Protein AF-A0A162S1D5-F1 (afdb_monomer_lite)

Organism: NCBI:txid1121326

Foldseek 3Di:
DPPQDPLLLLVLLCLLLVHFSLLLCVLCVLLVVLLVVLVVVLVVVVVVVVCVVVVPDPVPPPPCPVVNVVVVVCVVCVVPVVVPPVVCVVVLVVLVVVLVVCSNVPPDRNVVSCVVSVVCCLCVSDVDPVSSVVVCVVCCVSVVVSVVLSVVLSVVLCCCVVVCVLVVLLVVVLVVDDLVCLQVLLLVLLVVLQVVLQEDPSNCCNSPVLSSVCSNNVVSVHHSSLSSLSNCLSVLNNLLHPVDVVNVVVCVVVVHDSVVVSVVSCVSSVVSSVSSVVSSPVVVSHGD

Secondary structure (DSSP, 8-state):
-----TTHHHHHHHHHHT--HHHHHHHHHHHHHHHHHHHHHHHHHHHHHHHHHTT--GGG-----HHHHHHHHHHHHSSSGGGS-GGGHHHHHHHHHHHHHHHHH-SS-HHHHHHHHHHHHHHHH--SHHHHHHHHHHHHHHHHHHHHHHHHHHHHHHHHHHTSHHHHHHHHHHHHS-GGGSTTHHHHHHHHHHHHHHHS-HHHIIIIIIHHHHHHHHHTT--HHHHHHHHHHGGGGGGG-TT-HHHHHHHHHTT--HHHHHHHHHHHHHHHHHHHHHHHHHTTSS--

Structure (mmCIF, N/CA/C/O backbone):
data_AF-A0A162S1D5-F1
#
_entry.id   AF-A0A162S1D5-F1
#
loop_
_atom_site.group_PDB
_atom_site.id
_atom_site.type_symbol
_atom_site.label_atom_id
_atom_site.label_alt_id
_atom_site.label_comp_id
_atom_site.label_asym_id
_atom_site.label_entity_id
_atom_site.label_seq_id
_atom_site.pdbx_PDB_ins_code
_atom_site.Cartn_x
_atom_site.Cartn_y
_atom_site.Cartn_z
_atom_site.occupancy
_atom_site.B_iso_or_equiv
_atom_site.auth_seq_id
_atom_site.auth_comp_id
_atom_site.auth_asym_id
_atom_site.auth_atom_id
_atom_site.pdbx_PDB_model_num
ATOM 1 N N . MET A 1 1 ? -11.664 5.481 16.720 1.00 26.00 1 MET A N 1
ATOM 2 C CA . MET A 1 1 ? -10.417 5.598 15.928 1.00 26.00 1 MET A CA 1
ATOM 3 C C . MET A 1 1 ? -10.660 4.899 14.595 1.00 26.00 1 MET A C 1
ATOM 5 O O . MET A 1 1 ? -10.622 3.677 14.548 1.00 26.00 1 MET A O 1
ATOM 9 N N . ARG A 1 2 ? -11.046 5.640 13.547 1.00 25.20 2 ARG A N 1
ATOM 10 C CA . ARG A 1 2 ? -11.328 5.063 12.223 1.00 25.20 2 ARG A CA 1
ATOM 11 C C . ARG A 1 2 ? -10.005 4.582 11.623 1.00 25.20 2 ARG A C 1
ATOM 13 O O . ARG A 1 2 ? -9.207 5.384 11.145 1.00 25.20 2 ARG A O 1
ATOM 20 N N . MET A 1 3 ? -9.718 3.285 11.745 1.00 29.31 3 MET A N 1
ATOM 21 C CA . MET A 1 3 ? -8.592 2.655 11.060 1.00 29.31 3 MET A CA 1
ATOM 22 C C . MET A 1 3 ? -8.881 2.700 9.557 1.00 29.31 3 MET A C 1
ATOM 24 O O . MET A 1 3 ? -9.582 1.841 9.031 1.00 29.31 3 MET A O 1
ATOM 28 N N . GLY A 1 4 ? -8.370 3.732 8.882 1.00 34.12 4 GLY A N 1
ATOM 29 C CA . GLY A 1 4 ? -8.419 3.845 7.428 1.00 34.12 4 GLY A CA 1
ATOM 30 C C . GLY A 1 4 ? -7.896 2.563 6.785 1.00 34.12 4 GLY A C 1
ATOM 31 O O . GLY A 1 4 ? -6.849 2.035 7.180 1.00 34.12 4 GLY A O 1
ATOM 32 N N . SER A 1 5 ? -8.670 2.024 5.843 1.00 34.59 5 SER A N 1
ATOM 33 C CA . SER A 1 5 ? -8.400 0.729 5.230 1.00 34.59 5 SER A CA 1
ATOM 34 C C . SER A 1 5 ? -6.994 0.707 4.614 1.00 34.59 5 SER A C 1
ATOM 36 O O . SER A 1 5 ? -6.662 1.440 3.682 1.00 34.59 5 SER A O 1
ATOM 38 N N . ARG A 1 6 ? -6.132 -0.175 5.131 1.00 41.44 6 ARG A 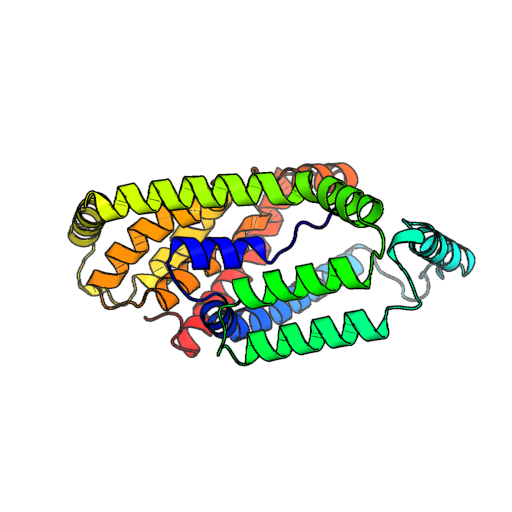N 1
ATOM 39 C CA . ARG A 1 6 ? -4.767 -0.389 4.618 1.00 41.44 6 ARG A CA 1
ATOM 40 C C . ARG A 1 6 ? -4.737 -0.956 3.185 1.00 41.44 6 ARG A C 1
ATOM 42 O O . ARG A 1 6 ? -3.659 -1.122 2.630 1.00 41.44 6 ARG A O 1
ATOM 49 N N . GLY A 1 7 ? -5.900 -1.223 2.580 1.00 49.88 7 GLY A N 1
ATOM 50 C CA . GLY A 1 7 ? -6.044 -1.621 1.177 1.00 49.88 7 GLY A CA 1
ATOM 51 C C . GLY A 1 7 ? -5.906 -0.467 0.176 1.00 49.88 7 GLY A C 1
ATOM 52 O O . GLY A 1 7 ? -5.569 -0.717 -0.980 1.00 49.88 7 GLY A O 1
ATOM 53 N N . GLY A 1 8 ? -6.090 0.790 0.602 1.00 63.94 8 GLY A N 1
ATOM 54 C CA . GLY A 1 8 ? -6.072 1.945 -0.307 1.00 63.94 8 GLY A CA 1
ATOM 55 C C . GLY A 1 8 ? -4.747 2.136 -1.057 1.00 63.94 8 GLY A C 1
ATOM 56 O O . GLY A 1 8 ? -4.745 2.534 -2.215 1.00 63.94 8 GLY A O 1
ATOM 57 N N . THR A 1 9 ? -3.616 1.786 -0.441 1.00 72.31 9 THR A N 1
ATOM 58 C CA . THR A 1 9 ? -2.272 1.900 -1.043 1.00 72.31 9 THR A CA 1
ATOM 59 C C . THR A 1 9 ? -2.043 0.931 -2.185 1.00 72.31 9 THR A C 1
ATOM 61 O O . THR A 1 9 ? -1.530 1.317 -3.232 1.00 72.31 9 THR A O 1
ATOM 64 N N . THR A 1 10 ? -2.456 -0.318 -1.993 1.00 75.88 10 THR A N 1
ATOM 65 C CA . THR A 1 10 ? -2.294 -1.369 -3.000 1.00 75.88 10 THR A CA 1
ATOM 66 C C . THR A 1 10 ? -3.216 -1.098 -4.185 1.00 75.88 10 THR A C 1
ATOM 68 O O . THR A 1 10 ? -2.808 -1.261 -5.329 1.00 75.88 10 THR A O 1
ATOM 71 N N . ILE A 1 11 ? -4.433 -0.608 -3.922 1.00 70.75 11 ILE A N 1
ATOM 72 C CA . ILE A 1 11 ? -5.396 -0.230 -4.963 1.00 70.75 11 ILE A CA 1
ATOM 73 C C . ILE A 1 11 ? -4.906 0.996 -5.744 1.00 70.75 11 ILE A C 1
ATOM 75 O O . ILE A 1 11 ? -4.948 0.978 -6.972 1.00 70.75 11 ILE A O 1
ATOM 79 N N . ALA A 1 12 ? -4.397 2.030 -5.067 1.00 73.19 12 ALA A N 1
ATOM 80 C CA . ALA A 1 12 ? -3.857 3.221 -5.724 1.00 73.19 12 ALA A CA 1
ATOM 81 C C . ALA A 1 12 ? -2.657 2.880 -6.620 1.00 73.19 12 ALA A C 1
ATOM 83 O O . ALA A 1 12 ? -2.629 3.278 -7.782 1.00 73.19 12 ALA A O 1
ATOM 84 N N . ALA A 1 13 ? -1.709 2.080 -6.120 1.00 79.62 13 ALA A N 1
ATOM 85 C CA . ALA A 1 13 ? -0.567 1.619 -6.905 1.00 79.62 13 ALA A CA 1
ATOM 86 C C . ALA A 1 13 ? -1.001 0.765 -8.105 1.00 79.62 13 ALA A C 1
ATOM 88 O O . ALA A 1 13 ? -0.538 0.994 -9.222 1.00 79.62 13 ALA A O 1
ATOM 89 N N . ALA A 1 14 ? -1.928 -0.176 -7.896 1.00 80.12 14 ALA A N 1
ATOM 90 C CA . ALA A 1 14 ? -2.454 -1.025 -8.957 1.00 80.12 14 ALA A CA 1
ATOM 91 C C . ALA A 1 14 ? -3.147 -0.213 -10.058 1.00 80.12 14 ALA A C 1
ATOM 93 O O . ALA A 1 14 ? -2.883 -0.411 -11.242 1.00 80.12 14 ALA A O 1
ATOM 94 N N . THR A 1 15 ? -3.974 0.754 -9.662 1.00 75.94 15 THR A N 1
ATOM 95 C CA . THR A 1 15 ? -4.720 1.617 -10.584 1.00 75.94 15 THR A CA 1
ATOM 96 C C . THR A 1 15 ? -3.779 2.532 -11.364 1.00 75.94 15 THR A C 1
ATOM 98 O O . THR A 1 15 ? -3.856 2.584 -12.588 1.00 75.94 15 THR A O 1
ATOM 101 N N . ALA A 1 16 ? -2.846 3.204 -10.683 1.00 76.75 16 ALA A N 1
ATOM 102 C CA . ALA A 1 16 ? -1.896 4.119 -11.314 1.00 76.75 16 ALA A CA 1
ATOM 103 C C . ALA A 1 16 ? -0.972 3.417 -12.318 1.00 76.75 16 ALA A C 1
ATOM 105 O O . ALA A 1 16 ? -0.632 3.962 -13.366 1.00 76.75 16 ALA A O 1
ATOM 106 N N . LEU A 1 17 ? -0.566 2.188 -12.003 1.00 82.88 17 LEU A N 1
ATOM 107 C CA . LEU A 1 17 ? 0.339 1.406 -12.837 1.00 82.88 17 LEU A CA 1
ATOM 108 C C . LEU A 1 17 ? -0.405 0.501 -13.821 1.00 82.88 17 LEU A C 1
ATOM 110 O O . LEU A 1 17 ? 0.241 -0.162 -14.634 1.00 82.88 17 LEU A O 1
ATOM 114 N N . GLY A 1 18 ? -1.741 0.503 -13.808 1.00 78.62 18 GLY A N 1
ATOM 115 C CA . GLY A 1 18 ? -2.577 -0.313 -14.687 1.00 78.62 18 GLY A CA 1
ATOM 116 C C . GLY A 1 18 ? -2.317 -1.811 -14.533 1.00 78.62 18 GLY A C 1
ATOM 117 O O . GLY A 1 18 ? -2.276 -2.526 -15.531 1.00 78.62 18 GLY A O 1
ATOM 118 N N . VAL A 1 19 ? -2.067 -2.269 -13.306 1.00 83.81 19 VAL A N 1
ATOM 119 C CA . VAL A 1 19 ? -1.862 -3.685 -12.978 1.00 83.81 19 VAL A CA 1
ATOM 120 C C . VAL A 1 19 ? -3.051 -4.223 -12.198 1.00 83.81 19 VAL A C 1
ATOM 122 O O . VAL A 1 19 ? -3.748 -3.493 -11.495 1.00 83.81 19 VAL A O 1
ATOM 125 N N . GLU A 1 20 ? -3.296 -5.523 -12.312 1.00 80.62 20 GLU A N 1
ATOM 126 C CA . GLU A 1 20 ? -4.377 -6.155 -11.569 1.00 80.62 20 GLU A CA 1
ATOM 127 C C . GLU A 1 20 ? -4.048 -6.207 -10.067 1.00 80.62 20 GLU A C 1
ATOM 129 O O . GLU A 1 20 ? -2.972 -6.660 -9.668 1.00 80.62 20 GLU A O 1
ATOM 134 N N . VAL A 1 21 ? -4.997 -5.793 -9.219 1.00 76.94 21 VAL A N 1
ATOM 135 C CA . VAL A 1 21 ? -4.824 -5.772 -7.755 1.00 76.94 21 VAL A CA 1
ATOM 136 C C . VAL A 1 21 ? -4.475 -7.161 -7.209 1.00 76.94 21 VAL A C 1
ATOM 138 O O . VAL A 1 21 ? -3.614 -7.262 -6.338 1.00 76.94 21 VAL A O 1
ATOM 141 N N . SER A 1 22 ? -5.099 -8.231 -7.723 1.00 73.94 22 SER A N 1
ATOM 142 C CA . SER A 1 22 ? -4.818 -9.601 -7.266 1.00 73.94 22 SER A CA 1
ATOM 143 C C . SER A 1 22 ? -3.383 -10.021 -7.589 1.00 73.94 22 SER A C 1
ATOM 145 O O . SER A 1 22 ? -2.670 -10.516 -6.715 1.00 73.94 22 SER A O 1
ATOM 147 N N . GLN A 1 23 ? -2.917 -9.754 -8.812 1.00 79.00 23 GLN A N 1
ATOM 148 C CA . GLN A 1 23 ? -1.549 -10.073 -9.231 1.00 79.00 23 GLN A CA 1
ATOM 149 C C . GLN A 1 23 ? -0.513 -9.299 -8.416 1.00 79.00 23 GLN A C 1
ATOM 151 O O . GLN A 1 23 ? 0.451 -9.892 -7.929 1.00 79.00 23 GLN A O 1
ATOM 156 N N . LEU A 1 24 ? -0.744 -8.000 -8.203 1.00 82.44 24 LEU A N 1
ATOM 157 C CA . LEU A 1 24 ? 0.113 -7.181 -7.350 1.00 82.44 24 LEU A CA 1
ATOM 158 C C . LEU A 1 24 ? 0.135 -7.722 -5.916 1.00 82.44 24 LEU A C 1
ATOM 160 O O . LEU A 1 24 ? 1.204 -7.905 -5.343 1.00 82.44 24 LEU A O 1
ATOM 164 N N . PHE A 1 25 ? -1.027 -8.039 -5.346 1.00 81.56 25 PHE A N 1
ATOM 165 C CA . PHE A 1 25 ? -1.115 -8.580 -3.992 1.00 81.56 25 PHE A CA 1
ATOM 166 C C . PHE A 1 25 ? -0.358 -9.907 -3.849 1.00 81.56 25 PHE A C 1
ATOM 168 O O . PHE A 1 25 ? 0.399 -10.078 -2.895 1.00 81.56 25 PHE A O 1
ATOM 175 N N . ARG A 1 26 ? -0.487 -10.822 -4.820 1.00 82.31 26 ARG A N 1
ATOM 176 C CA . ARG A 1 26 ? 0.273 -12.083 -4.837 1.00 82.31 26 ARG A CA 1
ATOM 177 C C . ARG A 1 26 ? 1.780 -11.855 -4.900 1.00 82.31 26 ARG A C 1
ATOM 179 O O . ARG A 1 26 ? 2.511 -12.543 -4.195 1.00 82.31 26 ARG A O 1
ATOM 186 N N . ALA A 1 27 ? 2.240 -10.890 -5.694 1.00 84.69 27 ALA A N 1
ATOM 187 C CA . ALA A 1 27 ? 3.657 -10.542 -5.774 1.00 84.69 27 ALA A CA 1
ATOM 188 C C . ALA A 1 27 ? 4.186 -9.926 -4.463 1.00 84.69 27 ALA A C 1
ATOM 190 O O . ALA A 1 27 ? 5.341 -10.135 -4.101 1.00 84.69 27 ALA A O 1
ATOM 191 N N . LEU A 1 28 ? 3.335 -9.211 -3.721 1.00 86.25 28 LEU A N 1
ATOM 192 C CA . LEU A 1 28 ? 3.684 -8.599 -2.436 1.00 86.25 28 LEU A CA 1
ATOM 193 C C . LEU A 1 28 ? 3.654 -9.585 -1.258 1.00 86.25 28 LEU A C 1
ATOM 195 O O . LEU A 1 28 ? 4.348 -9.363 -0.267 1.00 86.25 28 LEU A O 1
ATOM 199 N N . LEU A 1 29 ? 2.879 -10.674 -1.340 1.00 86.50 29 LEU A N 1
ATOM 200 C CA . LEU A 1 29 ? 2.674 -11.620 -0.233 1.00 86.50 29 LEU A CA 1
ATOM 201 C C . LEU A 1 29 ? 3.975 -12.111 0.433 1.00 86.50 29 LEU A C 1
ATOM 203 O O . LEU A 1 29 ? 4.058 -12.022 1.661 1.00 86.50 29 LEU A O 1
ATOM 207 N N . PRO A 1 30 ? 4.998 -12.590 -0.305 1.00 86.50 30 PRO A N 1
ATOM 208 C CA . PRO A 1 30 ? 6.232 -13.075 0.314 1.00 86.50 30 PRO A CA 1
ATOM 209 C C . PRO A 1 30 ? 6.945 -11.992 1.131 1.00 86.50 30 PRO A C 1
ATOM 211 O O . PRO A 1 30 ? 7.381 -12.241 2.256 1.00 86.50 30 PRO A O 1
ATOM 214 N N . GLY A 1 31 ? 7.016 -10.772 0.591 1.00 85.81 31 GLY A N 1
ATOM 215 C CA . GLY A 1 31 ? 7.630 -9.639 1.273 1.00 85.81 31 GLY A CA 1
ATOM 216 C C . GLY A 1 31 ? 6.824 -9.197 2.488 1.00 85.81 31 GLY A C 1
ATOM 217 O O . GLY A 1 31 ? 7.405 -8.959 3.544 1.00 85.81 31 GLY A O 1
ATOM 218 N N . LEU A 1 32 ? 5.493 -9.126 2.376 1.00 86.81 32 LEU A N 1
ATOM 219 C CA . LEU A 1 32 ? 4.606 -8.764 3.487 1.00 86.81 32 LEU A CA 1
ATOM 220 C C . LEU A 1 32 ? 4.747 -9.734 4.666 1.00 86.81 32 LEU A C 1
ATOM 222 O O . LEU A 1 32 ? 4.846 -9.295 5.811 1.00 86.81 32 LEU A O 1
ATOM 226 N N . LEU A 1 33 ? 4.800 -11.042 4.397 1.00 88.56 33 LEU A N 1
ATOM 227 C CA . LEU A 1 33 ? 4.995 -12.061 5.431 1.00 88.56 33 LEU A CA 1
ATOM 228 C C . LEU A 1 33 ? 6.371 -11.936 6.096 1.00 88.56 33 LEU A C 1
ATOM 230 O O . LEU A 1 33 ? 6.461 -11.953 7.324 1.00 88.56 33 LEU A O 1
ATOM 234 N N . ALA A 1 34 ? 7.432 -11.752 5.309 1.00 88.62 34 ALA A N 1
ATOM 235 C CA . ALA A 1 34 ? 8.777 -11.560 5.842 1.00 88.62 34 ALA A CA 1
ATOM 236 C C . ALA A 1 34 ? 8.875 -10.289 6.704 1.00 88.62 34 ALA A C 1
ATOM 238 O O . ALA A 1 34 ? 9.367 -10.342 7.833 1.00 88.62 34 ALA A O 1
ATOM 239 N N . ALA A 1 35 ? 8.329 -9.170 6.222 1.00 86.56 35 ALA A N 1
ATOM 240 C CA . ALA A 1 35 ? 8.274 -7.912 6.957 1.00 86.56 35 ALA A CA 1
ATOM 241 C C . ALA A 1 35 ? 7.471 -8.043 8.257 1.00 86.56 35 ALA A C 1
ATOM 243 O O . ALA A 1 35 ? 7.898 -7.530 9.291 1.00 86.56 35 ALA A O 1
ATOM 244 N N . GLN A 1 36 ? 6.352 -8.772 8.245 1.00 88.25 36 GLN A N 1
ATOM 245 C CA . GLN A 1 36 ? 5.558 -9.031 9.445 1.00 88.25 36 GLN A CA 1
ATOM 246 C C . GLN A 1 36 ? 6.382 -9.760 10.515 1.00 88.25 36 GLN A C 1
ATOM 248 O O . GLN A 1 36 ? 6.371 -9.357 11.680 1.00 88.25 36 GLN A O 1
ATOM 253 N N . VAL A 1 37 ? 7.142 -10.789 10.128 1.00 91.62 37 VAL A N 1
ATOM 254 C CA . VAL A 1 37 ? 8.055 -11.495 11.039 1.00 91.62 37 VAL A CA 1
ATOM 255 C C . VAL A 1 37 ? 9.130 -10.543 11.570 1.00 91.62 37 VAL A C 1
ATOM 257 O O . VAL A 1 37 ? 9.361 -10.495 12.778 1.00 91.62 37 VAL A O 1
ATOM 260 N N . THR A 1 38 ? 9.748 -9.731 10.708 1.00 87.81 38 THR A N 1
ATOM 261 C CA . THR A 1 38 ? 10.757 -8.741 11.120 1.00 87.81 38 THR A CA 1
ATOM 262 C C . THR A 1 38 ? 10.201 -7.739 12.130 1.00 87.81 38 THR A C 1
ATOM 264 O O . THR A 1 38 ? 10.842 -7.480 13.147 1.00 87.81 38 THR A O 1
ATOM 267 N N . VAL A 1 39 ? 8.998 -7.208 11.907 1.00 87.50 39 VAL A N 1
ATOM 268 C CA . VAL A 1 39 ? 8.360 -6.251 12.822 1.00 87.50 39 VAL A CA 1
ATOM 269 C C . VAL A 1 39 ? 8.077 -6.891 14.181 1.00 87.50 39 VAL A C 1
ATOM 271 O O . VAL A 1 39 ? 8.336 -6.263 15.206 1.00 87.50 39 VAL A O 1
ATOM 274 N N . ILE A 1 40 ? 7.621 -8.147 14.218 1.00 90.06 40 ILE A N 1
ATOM 275 C CA . ILE A 1 40 ? 7.423 -8.888 15.475 1.00 90.06 40 ILE A CA 1
ATOM 276 C C . ILE A 1 40 ? 8.754 -9.053 16.224 1.00 90.06 40 ILE A C 1
ATOM 278 O O . ILE A 1 40 ? 8.805 -8.848 17.438 1.00 90.06 40 ILE A O 1
ATOM 282 N N . LEU A 1 41 ? 9.844 -9.366 15.518 1.00 89.69 41 LEU A N 1
ATOM 283 C CA . LEU A 1 41 ? 11.176 -9.490 16.116 1.00 89.69 41 LEU A CA 1
ATOM 284 C C . LEU A 1 41 ? 11.692 -8.155 16.668 1.00 89.69 41 LEU A C 1
ATOM 286 O O . LEU A 1 41 ? 12.195 -8.113 17.793 1.00 89.69 41 LEU A O 1
ATOM 290 N N . VAL A 1 42 ? 11.530 -7.059 15.922 1.00 86.81 42 VAL A N 1
ATOM 291 C CA . VAL A 1 42 ? 11.900 -5.707 16.373 1.00 86.81 42 VAL A CA 1
ATOM 292 C C . VAL A 1 42 ? 11.071 -5.303 17.592 1.00 86.81 42 VAL A C 1
ATOM 294 O O . VAL A 1 42 ? 11.630 -4.826 18.579 1.00 86.81 42 VAL A O 1
ATOM 297 N N . ALA A 1 43 ? 9.761 -5.554 17.579 1.00 87.75 43 ALA A N 1
ATOM 298 C CA . ALA A 1 43 ? 8.885 -5.288 18.716 1.00 87.75 43 ALA A CA 1
ATOM 299 C C . ALA A 1 43 ? 9.296 -6.103 19.954 1.00 87.75 43 ALA A C 1
ATOM 301 O O . ALA A 1 43 ? 9.376 -5.558 21.056 1.00 87.75 43 ALA A O 1
ATOM 302 N N . ALA A 1 44 ? 9.634 -7.385 19.785 1.00 87.69 44 ALA A N 1
ATOM 303 C CA . ALA A 1 44 ? 10.133 -8.227 20.868 1.00 87.69 44 ALA A CA 1
ATOM 304 C C . ALA A 1 44 ? 11.484 -7.733 21.411 1.00 87.69 44 ALA A C 1
ATOM 306 O O . ALA A 1 44 ? 11.708 -7.753 22.623 1.00 87.69 44 ALA A O 1
ATOM 307 N N . TYR A 1 45 ? 12.378 -7.262 20.539 1.00 88.25 45 TYR A N 1
ATOM 308 C CA . TYR A 1 45 ? 13.663 -6.684 20.926 1.00 88.25 45 TYR A CA 1
ATOM 309 C C . TYR A 1 45 ? 13.490 -5.389 21.732 1.00 88.25 45 TYR A C 1
ATOM 311 O O . TYR A 1 45 ? 14.051 -5.267 22.825 1.00 88.25 45 TYR A O 1
ATOM 319 N N . LEU A 1 46 ? 12.664 -4.458 21.248 1.00 85.88 46 LEU A N 1
ATOM 320 C CA . LEU A 1 46 ? 12.347 -3.215 21.955 1.00 85.88 46 LEU A CA 1
ATOM 321 C C . LEU A 1 46 ? 11.646 -3.491 23.289 1.00 85.88 46 LEU A C 1
ATOM 323 O O . LEU A 1 46 ? 12.030 -2.922 24.308 1.00 85.88 46 LEU A O 1
ATOM 327 N N . GLY A 1 47 ? 10.708 -4.440 23.320 1.00 84.88 47 GLY A N 1
ATOM 328 C CA . GLY A 1 47 ? 10.034 -4.865 24.545 1.00 84.88 47 GLY A CA 1
ATOM 329 C C . GLY A 1 47 ? 10.991 -5.465 25.579 1.00 84.88 47 GLY A C 1
ATOM 330 O O . GLY A 1 47 ? 10.902 -5.144 26.762 1.00 84.88 47 GLY A O 1
ATOM 331 N N . LYS A 1 48 ? 11.958 -6.294 25.160 1.00 85.81 48 LYS A N 1
ATOM 332 C CA . LYS A 1 48 ? 12.999 -6.829 26.058 1.00 85.81 48 LYS A CA 1
ATOM 333 C C . LYS A 1 48 ? 13.926 -5.732 26.584 1.00 85.81 48 LYS A C 1
ATOM 335 O O . LYS A 1 48 ? 14.262 -5.743 27.768 1.00 85.81 48 LYS A O 1
ATOM 340 N N . LYS A 1 49 ? 14.322 -4.782 25.732 1.00 85.75 49 LYS A N 1
ATOM 341 C CA . LYS A 1 49 ? 15.144 -3.627 26.126 1.00 85.75 49 LYS A CA 1
ATOM 342 C C . LYS A 1 49 ? 14.429 -2.774 27.172 1.00 85.75 49 LYS A C 1
ATOM 344 O O . LYS A 1 49 ? 15.042 -2.392 28.165 1.00 85.75 49 LYS A O 1
ATOM 349 N N . GLU A 1 50 ? 13.133 -2.551 26.989 1.00 84.00 50 GLU A N 1
ATOM 350 C CA . GLU A 1 50 ? 12.314 -1.776 27.915 1.00 84.00 50 GLU A CA 1
ATOM 351 C C . GLU A 1 50 ? 12.100 -2.504 29.246 1.00 84.00 50 GLU A C 1
ATOM 353 O O . GLU A 1 50 ? 12.277 -1.916 30.309 1.00 84.00 50 GLU A O 1
ATOM 358 N N . ARG A 1 51 ? 11.857 -3.822 29.217 1.00 82.06 51 ARG A N 1
ATOM 359 C CA . ARG A 1 51 ? 11.807 -4.651 30.436 1.00 82.06 51 ARG A CA 1
ATOM 360 C C . ARG A 1 51 ? 13.107 -4.598 31.234 1.00 82.06 51 ARG A C 1
ATOM 362 O O . ARG A 1 51 ? 13.064 -4.558 32.460 1.00 82.06 51 ARG A O 1
ATOM 369 N N . LYS A 1 52 ? 14.254 -4.579 30.547 1.00 81.50 52 LYS A N 1
ATOM 370 C CA . LYS A 1 52 ? 15.570 -4.442 31.184 1.00 81.50 52 LYS A CA 1
ATOM 371 C C . LYS A 1 52 ? 15.784 -3.037 31.758 1.00 81.50 52 LYS A C 1
ATOM 373 O O . LYS A 1 52 ? 16.357 -2.921 32.831 1.00 81.50 52 LYS A O 1
ATOM 378 N N . ARG A 1 53 ? 15.304 -1.986 31.081 1.00 82.44 53 ARG A N 1
ATOM 379 C CA . ARG A 1 53 ? 15.343 -0.598 31.579 1.00 82.44 53 ARG A CA 1
ATOM 380 C C . ARG A 1 53 ? 14.492 -0.413 32.837 1.00 82.44 53 ARG A C 1
ATOM 382 O O . ARG A 1 53 ? 14.909 0.283 33.753 1.00 82.44 53 ARG A O 1
ATOM 389 N N . LEU A 1 54 ? 13.319 -1.041 32.870 1.00 80.00 54 LEU A N 1
ATOM 390 C CA . LEU A 1 54 ? 12.337 -0.908 33.947 1.00 80.00 54 LEU A CA 1
ATOM 391 C C . LEU A 1 54 ? 12.546 -1.893 35.108 1.00 80.00 54 LEU A C 1
ATOM 393 O O . LEU A 1 54 ? 11.746 -1.883 36.037 1.00 80.00 54 LEU A O 1
ATOM 397 N N . ASN A 1 55 ? 13.581 -2.746 35.069 1.00 74.44 55 ASN A N 1
ATOM 398 C CA . ASN A 1 55 ? 13.782 -3.837 36.036 1.00 74.44 55 ASN A CA 1
ATOM 399 C C . ASN A 1 55 ? 12.497 -4.657 36.251 1.00 74.44 55 ASN A C 1
ATOM 401 O O . ASN A 1 55 ? 12.052 -4.871 37.377 1.00 74.44 55 ASN A O 1
ATOM 405 N N . PHE A 1 56 ? 11.875 -5.070 35.142 1.00 67.69 56 PHE A N 1
ATOM 406 C CA . PHE A 1 56 ? 10.584 -5.751 35.143 1.00 67.69 56 PHE A CA 1
ATOM 407 C C . PHE A 1 56 ? 10.609 -6.997 36.037 1.00 67.69 56 PHE A C 1
ATOM 409 O O . PHE A 1 56 ? 11.306 -7.969 35.740 1.00 67.69 56 PHE A O 1
ATOM 416 N N . ASN A 1 57 ? 9.818 -6.971 37.110 1.00 70.00 57 ASN A N 1
ATOM 417 C CA . ASN A 1 57 ? 9.664 -8.084 38.033 1.00 70.00 57 ASN A CA 1
ATOM 418 C C . ASN A 1 57 ? 8.392 -8.869 37.643 1.00 70.00 57 ASN A C 1
ATOM 420 O O . ASN A 1 57 ? 7.307 -8.286 37.633 1.00 70.00 57 ASN A O 1
ATOM 424 N N . PRO A 1 58 ? 8.465 -10.173 37.313 1.00 64.75 58 PRO A N 1
ATOM 425 C CA . PRO A 1 58 ? 7.293 -10.959 36.899 1.00 64.75 58 PRO A CA 1
ATOM 426 C C . PRO A 1 58 ? 6.175 -10.999 37.952 1.00 64.75 58 PRO A C 1
ATOM 428 O O . PRO A 1 58 ? 5.013 -11.193 37.611 1.00 64.75 58 PRO A O 1
ATOM 431 N N . ASN A 1 59 ? 6.534 -10.771 39.219 1.00 58.22 59 ASN A N 1
ATOM 432 C CA . ASN A 1 59 ? 5.630 -10.781 40.369 1.00 58.22 59 ASN A CA 1
ATOM 433 C C . ASN A 1 59 ? 4.999 -9.408 40.674 1.00 58.22 59 ASN A C 1
ATOM 435 O O . ASN A 1 59 ? 4.146 -9.319 41.549 1.00 58.22 59 ASN A O 1
ATOM 439 N N . SER A 1 60 ? 5.397 -8.341 39.968 1.00 56.19 60 SER A N 1
ATOM 440 C CA . SER A 1 60 ? 4.761 -7.015 40.023 1.00 56.19 60 SER A CA 1
ATOM 441 C C . SER A 1 60 ? 3.849 -6.775 38.820 1.00 56.19 60 SER A C 1
ATOM 443 O O . SER A 1 60 ? 3.641 -5.635 38.404 1.00 56.19 60 SER A O 1
ATOM 445 N N . GLY A 1 61 ? 3.342 -7.846 38.205 1.00 53.50 61 GLY A N 1
ATOM 446 C CA . GLY A 1 61 ? 2.192 -7.721 37.330 1.00 53.50 61 GLY A CA 1
ATOM 447 C C . GLY A 1 61 ? 1.038 -7.250 38.197 1.00 53.50 61 GLY A C 1
ATOM 448 O O . GLY A 1 61 ? 0.546 -8.025 39.010 1.00 53.50 61 GLY A O 1
ATOM 449 N N . GLN A 1 62 ? 0.627 -5.987 38.055 1.00 55.09 62 GLN A N 1
ATOM 450 C CA . GLN A 1 62 ? -0.740 -5.616 38.396 1.00 55.09 62 GLN A CA 1
ATOM 451 C C . GLN A 1 62 ? -1.618 -6.625 37.663 1.00 55.09 62 GLN A C 1
ATOM 453 O O . GLN A 1 62 ? -1.734 -6.578 36.438 1.00 55.09 62 GLN A O 1
ATOM 458 N N . SER A 1 63 ? -2.137 -7.605 38.397 1.00 54.69 63 SER A N 1
ATOM 459 C CA . SER A 1 63 ? -3.208 -8.462 37.934 1.00 54.69 63 SER A CA 1
ATOM 460 C C . SER A 1 63 ? -4.274 -7.496 37.457 1.00 54.69 63 SER A C 1
ATOM 462 O O . SER A 1 63 ? -4.813 -6.726 38.252 1.00 54.69 63 SER A O 1
ATOM 464 N N . ILE A 1 64 ? -4.479 -7.443 36.140 1.00 59.50 64 ILE A N 1
ATOM 465 C CA . ILE A 1 64 ? -5.553 -6.653 35.556 1.00 59.50 64 ILE A CA 1
ATOM 466 C C . ILE A 1 64 ? -6.806 -7.162 36.260 1.00 59.50 64 ILE A C 1
ATOM 468 O O . ILE A 1 64 ? -7.161 -8.331 36.101 1.00 59.50 64 ILE A O 1
ATOM 472 N N . SER A 1 65 ? -7.376 -6.331 37.139 1.00 67.56 65 SER A N 1
ATOM 473 C CA . SER A 1 65 ? -8.546 -6.716 37.921 1.00 67.56 65 SER A CA 1
ATOM 474 C C . SER A 1 65 ? -9.623 -7.170 36.947 1.00 67.56 65 SER A C 1
ATOM 476 O O . SER A 1 65 ? -9.760 -6.599 35.862 1.00 67.56 65 SER A O 1
ATOM 478 N N . GLN A 1 66 ? -10.382 -8.194 37.317 1.00 66.12 66 GLN A N 1
ATOM 479 C CA . GLN A 1 66 ? -11.443 -8.727 36.468 1.00 66.12 66 GLN A CA 1
ATOM 480 C C . GLN A 1 66 ? -12.449 -7.625 36.074 1.00 66.12 66 GLN A C 1
ATOM 482 O O . GLN A 1 66 ? -12.908 -7.590 34.939 1.00 66.12 66 GLN A O 1
ATOM 487 N N . GLU A 1 67 ? -12.629 -6.619 36.938 1.00 67.56 67 GLU A N 1
ATOM 488 C CA . GLU A 1 67 ? -13.396 -5.397 36.661 1.00 67.56 67 GLU A CA 1
ATOM 489 C C . GLU A 1 67 ? -12.815 -4.527 35.532 1.00 67.56 67 GLU A C 1
ATOM 491 O O . GLU A 1 67 ? -13.564 -3.952 34.748 1.00 67.56 67 GLU A O 1
ATOM 496 N N . HIS A 1 68 ? -11.488 -4.430 35.406 1.00 69.44 68 HIS A N 1
ATOM 497 C CA . HIS A 1 68 ? -10.845 -3.701 34.306 1.00 69.44 68 HIS A CA 1
ATOM 498 C C . HIS A 1 68 ? -11.020 -4.437 32.972 1.00 69.44 68 HIS A C 1
ATOM 500 O O . HIS A 1 68 ? -11.190 -3.801 31.933 1.00 69.44 68 HIS A O 1
ATOM 506 N N . ILE A 1 69 ? -11.003 -5.773 32.994 1.00 69.81 69 ILE A N 1
ATOM 507 C CA . ILE A 1 69 ? -11.300 -6.595 31.813 1.00 69.81 69 ILE A CA 1
ATOM 508 C C . ILE A 1 69 ? -12.763 -6.396 31.409 1.00 69.81 69 ILE A C 1
ATOM 510 O O . ILE A 1 69 ? -13.042 -6.165 30.234 1.00 69.81 69 ILE A O 1
ATOM 514 N N . ASP A 1 70 ? -13.680 -6.398 32.375 1.00 74.88 70 ASP A N 1
ATOM 515 C CA . ASP A 1 70 ? -15.104 -6.176 32.126 1.00 74.88 70 ASP A CA 1
ATOM 516 C C . ASP A 1 70 ? -15.395 -4.761 31.608 1.00 74.88 70 ASP A C 1
ATOM 518 O O . ASP A 1 70 ? -16.214 -4.610 30.705 1.00 74.88 70 ASP A O 1
ATOM 522 N N . GLN A 1 71 ? -14.675 -3.736 32.076 1.00 74.00 71 GLN A N 1
ATOM 523 C CA . GLN A 1 71 ? -14.759 -2.374 31.530 1.00 74.00 71 GLN A CA 1
ATOM 524 C C . GLN A 1 71 ? -14.217 -2.267 30.097 1.00 74.00 71 GLN A C 1
ATOM 526 O O . GLN A 1 71 ? -14.784 -1.563 29.262 1.00 74.00 71 GLN A O 1
ATOM 531 N N . MET A 1 72 ? -13.135 -2.980 29.767 1.00 70.00 72 MET A N 1
ATOM 532 C CA . MET A 1 72 ? -12.651 -3.054 28.382 1.00 70.00 72 MET A CA 1
ATOM 533 C C . MET A 1 72 ? -13.651 -3.793 27.484 1.00 70.00 72 MET A C 1
ATOM 535 O O . MET A 1 72 ? -13.887 -3.388 26.345 1.00 70.00 72 MET A O 1
ATOM 539 N N . LEU A 1 73 ? -14.271 -4.860 27.993 1.00 68.31 73 LEU A N 1
ATOM 540 C CA . LEU A 1 73 ? -15.287 -5.627 27.276 1.00 68.31 73 LEU A CA 1
ATOM 541 C C . LEU A 1 73 ? -16.596 -4.850 27.110 1.00 68.31 73 LEU A C 1
ATOM 543 O O . LEU A 1 73 ? -17.206 -4.963 26.047 1.00 68.31 73 LEU A O 1
ATOM 547 N N . SER A 1 74 ? -17.023 -4.054 28.095 1.00 68.81 74 SER A N 1
ATOM 548 C CA . SER A 1 74 ? -18.204 -3.188 27.984 1.00 68.81 74 SER A CA 1
ATOM 549 C C . SER A 1 74 ? -17.960 -2.064 26.986 1.00 68.81 74 SER A C 1
ATOM 551 O O . SER A 1 74 ? -18.755 -1.893 26.069 1.00 68.81 74 SER A O 1
ATOM 553 N N . ALA A 1 75 ? -16.792 -1.416 27.027 1.00 68.31 75 ALA A N 1
ATOM 554 C CA . ALA A 1 75 ? -16.403 -0.428 26.025 1.00 68.31 75 ALA A CA 1
ATOM 555 C C . ALA A 1 75 ? -16.405 -1.009 24.601 1.00 68.31 75 ALA A C 1
ATOM 557 O O . ALA A 1 75 ? -16.765 -0.310 23.659 1.00 68.31 75 ALA A O 1
ATOM 558 N N . ILE A 1 76 ? -16.052 -2.289 24.425 1.00 66.19 76 ILE A N 1
ATOM 559 C CA . ILE A 1 76 ? -16.168 -2.974 23.132 1.00 66.19 76 ILE A CA 1
ATOM 560 C C . ILE A 1 76 ? -17.615 -3.337 22.825 1.00 66.19 76 ILE A C 1
ATOM 562 O O . ILE A 1 76 ? -18.005 -3.177 21.678 1.00 66.19 76 ILE A O 1
ATOM 566 N N . ARG A 1 77 ? -18.411 -3.843 23.776 1.00 64.69 77 ARG A N 1
ATOM 567 C CA . ARG A 1 77 ? -19.809 -4.285 23.579 1.00 64.69 77 ARG A CA 1
ATOM 568 C C . ARG A 1 77 ? -20.774 -3.133 23.307 1.00 64.69 77 ARG A C 1
ATOM 570 O O . ARG A 1 77 ? -21.628 -3.287 22.434 1.00 64.69 77 ARG A O 1
ATOM 577 N N . ASP A 1 78 ? -20.548 -1.988 23.929 1.00 64.69 78 ASP A N 1
ATOM 578 C CA . ASP A 1 78 ? -21.417 -0.812 23.867 1.00 64.69 78 ASP A CA 1
ATOM 579 C C . ASP A 1 78 ? -21.022 0.155 22.741 1.00 64.69 78 ASP A C 1
ATOM 581 O O . ASP A 1 78 ? -21.771 1.068 22.404 1.00 64.69 78 ASP A O 1
ATOM 585 N N . ASN A 1 79 ? -19.871 -0.066 22.095 1.00 61.53 79 ASN A N 1
ATOM 586 C CA . ASN A 1 79 ? -19.485 0.678 20.899 1.00 61.53 79 ASN A CA 1
ATOM 587 C C . ASN A 1 79 ? -20.321 0.212 19.696 1.00 61.53 79 ASN A C 1
ATOM 589 O O . ASN A 1 79 ? -20.095 -0.884 19.178 1.00 61.53 79 ASN A O 1
ATOM 593 N N . GLU A 1 80 ? -21.318 1.009 19.311 1.00 61.22 80 GLU A N 1
ATOM 594 C CA . GLU A 1 80 ? -22.194 0.797 18.147 1.00 61.22 80 GLU A CA 1
ATOM 595 C C . GLU A 1 80 ? -22.840 -0.614 18.096 1.00 61.22 80 GLU A C 1
ATOM 597 O O . GLU A 1 80 ? -22.618 -1.387 17.157 1.00 61.22 80 GLU A O 1
ATOM 602 N N . PRO A 1 81 ? -23.653 -1.003 19.101 1.00 60.16 81 PRO A N 1
ATOM 603 C CA . PRO A 1 81 ? -24.240 -2.347 19.196 1.00 60.16 81 PRO A CA 1
ATOM 604 C C . PRO A 1 81 ? -25.142 -2.699 18.002 1.00 60.16 81 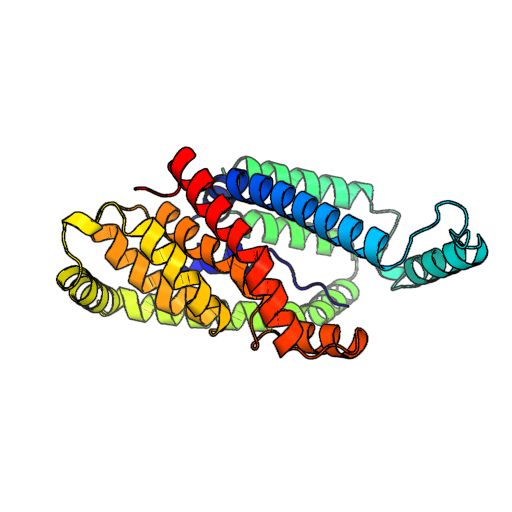PRO A C 1
ATOM 606 O O . PRO A 1 81 ? -25.224 -3.862 17.603 1.00 60.16 81 PRO A O 1
ATOM 609 N N . GLU A 1 82 ? -25.761 -1.694 17.386 1.00 64.69 82 GLU A N 1
ATOM 610 C CA . GLU A 1 82 ? -26.632 -1.827 16.214 1.00 64.69 82 GLU A CA 1
ATOM 611 C C . GLU A 1 82 ? -25.890 -2.301 14.955 1.00 64.69 82 GLU A C 1
ATOM 613 O O . GLU A 1 82 ? -26.482 -2.970 14.105 1.00 64.69 82 GLU A O 1
ATOM 618 N N . LEU A 1 83 ? -24.584 -2.017 14.852 1.00 62.03 83 LEU A N 1
ATOM 619 C CA . LEU A 1 83 ? -23.738 -2.431 13.728 1.00 62.03 83 LEU A CA 1
ATOM 620 C C . LEU A 1 83 ? -23.236 -3.871 13.857 1.00 62.03 83 LEU A C 1
ATOM 622 O O . LEU A 1 83 ? -22.909 -4.505 12.855 1.00 62.03 83 LEU A O 1
ATOM 626 N N . LYS A 1 84 ? -23.199 -4.428 15.072 1.00 58.84 84 LYS A N 1
ATOM 627 C CA . LYS A 1 84 ? -22.658 -5.778 15.313 1.00 58.84 84 LYS A CA 1
ATOM 628 C C . LYS A 1 84 ? -23.560 -6.898 14.809 1.00 58.84 84 LYS A C 1
ATOM 630 O O . LYS A 1 84 ? -23.083 -8.026 14.712 1.00 58.84 84 LYS A O 1
ATOM 635 N N . ARG A 1 85 ? -24.842 -6.594 14.536 1.00 64.25 85 ARG A N 1
ATOM 636 C CA . ARG A 1 85 ? -25.913 -7.478 14.014 1.00 64.25 85 ARG A CA 1
ATOM 637 C C . ARG A 1 85 ? -25.580 -8.981 14.147 1.00 64.25 85 ARG A C 1
ATOM 639 O O . ARG A 1 85 ? -25.370 -9.665 13.143 1.00 64.25 85 ARG A O 1
ATOM 646 N N . PRO A 1 86 ? -25.570 -9.534 15.379 1.00 62.16 86 PRO A N 1
ATOM 647 C CA . PRO A 1 86 ? -24.997 -10.856 15.676 1.00 62.16 86 PRO A CA 1
ATOM 648 C C . PRO A 1 86 ? -25.686 -12.021 14.948 1.00 62.16 86 PRO A C 1
ATOM 650 O O . PRO A 1 86 ? -25.103 -13.090 14.793 1.00 62.16 86 PRO A O 1
ATOM 653 N N . LYS A 1 87 ? -26.914 -11.817 14.450 1.00 71.44 87 LYS A N 1
ATOM 654 C CA . LYS A 1 87 ? -27.693 -12.823 13.712 1.00 71.44 87 LYS A CA 1
ATOM 655 C C . LYS A 1 87 ? -27.185 -13.081 12.284 1.00 71.44 87 LYS A C 1
ATOM 657 O O . LYS A 1 87 ? -27.453 -14.150 11.749 1.00 71.44 87 LYS A O 1
ATOM 662 N N . LEU A 1 88 ? -26.457 -12.141 11.674 1.00 77.31 88 LEU A N 1
ATOM 663 C CA . LEU A 1 88 ? -25.953 -12.247 10.292 1.00 77.31 88 LEU A CA 1
ATOM 664 C C . LEU A 1 88 ? -24.444 -12.524 10.222 1.00 77.31 88 LEU A C 1
ATOM 666 O O . LEU A 1 88 ? -23.858 -12.502 9.141 1.00 77.31 88 LEU A O 1
ATOM 670 N N . TYR A 1 89 ? -23.818 -12.838 11.361 1.00 80.81 89 TYR A N 1
ATOM 671 C CA . TYR A 1 89 ? -22.383 -13.107 11.451 1.00 80.81 89 TYR A CA 1
ATOM 672 C C . TYR A 1 89 ? -21.920 -14.171 10.446 1.00 80.81 89 TYR A C 1
ATOM 674 O O . TYR A 1 89 ? -21.000 -13.925 9.673 1.00 80.81 89 TYR A O 1
ATOM 682 N N . TRP A 1 90 ? -22.597 -15.323 10.403 1.00 84.56 90 TRP A N 1
ATOM 683 C CA . TRP A 1 90 ? -22.230 -16.425 9.509 1.00 84.56 90 TRP A CA 1
ATOM 684 C C . TRP A 1 90 ? -22.420 -16.088 8.033 1.00 84.56 90 TRP A C 1
ATOM 686 O O . TRP A 1 90 ? -21.580 -16.458 7.218 1.00 84.56 90 TRP A O 1
ATOM 696 N N . PHE A 1 91 ? -23.476 -15.347 7.688 1.00 88.31 91 PHE A N 1
ATOM 697 C CA . PHE A 1 91 ? -23.683 -14.887 6.316 1.00 88.31 91 PHE A CA 1
ATOM 698 C C . PHE A 1 91 ? -22.540 -13.966 5.873 1.00 88.31 91 PHE A C 1
ATOM 700 O O . PHE A 1 91 ? -21.916 -14.209 4.842 1.00 88.31 91 PHE A O 1
ATOM 707 N N . ASN A 1 92 ? -22.212 -12.960 6.689 1.00 87.62 92 ASN A N 1
ATOM 708 C CA . ASN A 1 92 ? -21.130 -12.023 6.394 1.00 87.62 92 ASN A CA 1
ATOM 709 C C . ASN A 1 92 ? -19.765 -12.716 6.360 1.00 87.62 92 ASN A C 1
ATOM 711 O O . 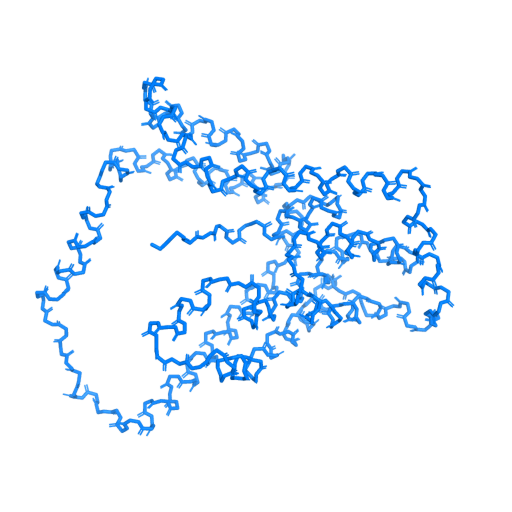ASN A 1 92 ? -18.941 -12.406 5.498 1.00 87.62 92 ASN A O 1
ATOM 715 N N . LEU A 1 93 ? -19.533 -13.688 7.246 1.00 87.56 93 LEU A N 1
ATOM 716 C CA . LEU A 1 93 ? -18.316 -14.493 7.255 1.00 87.56 93 LEU A CA 1
ATOM 717 C C . LEU A 1 93 ? -18.176 -15.298 5.957 1.00 87.56 93 LEU A C 1
ATOM 719 O O . LEU A 1 93 ? -17.126 -15.245 5.322 1.00 87.56 93 LEU A O 1
ATOM 723 N N . ILE A 1 94 ? -19.234 -15.990 5.526 1.00 92.12 94 ILE A N 1
ATOM 724 C CA . ILE A 1 94 ? -19.236 -16.761 4.276 1.00 92.12 94 ILE A CA 1
ATOM 725 C C . ILE A 1 94 ? -19.024 -15.835 3.078 1.00 92.12 94 ILE A C 1
ATOM 727 O O . ILE A 1 94 ? -18.156 -16.110 2.255 1.00 92.12 94 ILE A O 1
ATOM 731 N N . LEU A 1 95 ? -19.750 -14.717 2.995 1.00 89.81 95 LEU A N 1
ATOM 732 C CA . LEU A 1 95 ? -19.598 -13.746 1.909 1.00 89.81 95 LEU A CA 1
ATOM 733 C C . LEU A 1 95 ? -18.160 -13.209 1.830 1.00 89.81 95 LEU A C 1
ATOM 735 O O . LEU A 1 95 ? -17.594 -13.093 0.741 1.00 89.81 95 LEU A O 1
ATOM 739 N N . THR A 1 96 ? -17.544 -12.947 2.985 1.00 87.25 96 THR A N 1
ATOM 740 C CA . THR A 1 96 ? -16.148 -12.504 3.080 1.00 87.25 96 THR A CA 1
ATOM 741 C C . THR A 1 96 ? -15.184 -13.598 2.627 1.00 87.25 96 THR A C 1
ATOM 743 O O . THR A 1 96 ? -14.291 -13.328 1.828 1.00 87.25 96 THR A O 1
ATOM 746 N N . LEU A 1 97 ? -15.375 -14.843 3.074 1.00 89.75 97 LEU A N 1
ATOM 747 C CA . LEU A 1 97 ? -14.544 -15.984 2.677 1.00 89.75 97 LEU A CA 1
ATOM 748 C C . LEU A 1 97 ? -14.657 -16.295 1.180 1.00 89.75 97 LEU A C 1
ATOM 750 O O . LEU A 1 97 ? -13.646 -16.566 0.534 1.00 89.75 97 LEU A O 1
ATOM 754 N N . VAL A 1 98 ? -15.858 -16.209 0.608 1.00 90.75 98 VAL A N 1
ATOM 755 C CA . VAL A 1 98 ? -16.088 -16.369 -0.834 1.00 90.75 98 VAL A CA 1
ATOM 756 C C . VAL A 1 98 ? -15.383 -15.257 -1.603 1.00 90.75 98 VAL A C 1
ATOM 758 O O . VAL A 1 98 ? -14.643 -15.543 -2.541 1.00 90.75 98 VAL A O 1
ATOM 761 N N . SER A 1 99 ? -15.537 -14.004 -1.170 1.00 85.44 99 SER A N 1
ATOM 762 C CA . SER A 1 99 ? -14.875 -12.854 -1.798 1.00 85.44 99 SER A CA 1
ATOM 763 C C . SER A 1 99 ? -13.351 -12.986 -1.752 1.00 85.44 99 SER A C 1
ATOM 765 O O . SER A 1 99 ? -12.686 -12.779 -2.765 1.00 85.44 99 SER A O 1
ATOM 767 N N . LEU A 1 100 ? -12.793 -13.406 -0.611 1.00 82.75 100 LEU A N 1
ATOM 768 C CA . LEU A 1 100 ? -11.361 -13.679 -0.456 1.00 82.75 100 LEU A CA 1
ATOM 769 C C . LEU A 1 100 ? -10.898 -14.818 -1.364 1.00 82.75 100 LEU A C 1
ATOM 771 O O . LEU A 1 100 ? -9.863 -14.699 -2.011 1.00 82.75 100 LEU A O 1
ATOM 775 N N . THR A 1 101 ? -11.667 -15.901 -1.451 1.00 84.75 101 THR A N 1
ATOM 776 C CA . THR A 1 101 ? -11.321 -17.051 -2.294 1.00 84.75 101 THR A CA 1
ATOM 777 C C . THR A 1 101 ? -11.318 -16.667 -3.775 1.00 84.75 101 THR A C 1
ATOM 779 O O . THR A 1 101 ? -10.382 -17.012 -4.494 1.00 84.75 101 THR A O 1
ATOM 782 N N . LEU A 1 102 ? -12.315 -15.901 -4.231 1.00 85.69 102 LEU A N 1
ATOM 783 C CA . LEU A 1 102 ? -12.373 -15.375 -5.599 1.00 85.69 102 LEU A CA 1
ATOM 784 C C . LEU A 1 102 ? -11.207 -14.421 -5.892 1.00 85.69 102 LEU A C 1
ATOM 786 O O . LEU A 1 102 ? -10.586 -14.524 -6.949 1.00 85.69 102 LEU A O 1
ATOM 790 N N . LEU A 1 103 ? -10.861 -13.551 -4.938 1.00 78.44 103 LEU A N 1
ATOM 791 C CA . LEU A 1 103 ? -9.718 -12.645 -5.052 1.00 78.44 103 LEU A CA 1
ATOM 792 C C . LEU A 1 103 ? -8.402 -13.426 -5.176 1.00 78.44 103 LEU A C 1
ATOM 794 O O . LEU A 1 103 ? -7.568 -13.108 -6.022 1.00 78.44 103 LEU A O 1
ATOM 798 N N . ILE A 1 104 ? -8.234 -14.474 -4.362 1.00 75.06 104 ILE A N 1
ATOM 799 C CA . ILE A 1 104 ? -7.060 -15.352 -4.390 1.00 75.06 104 ILE A CA 1
ATOM 800 C C . ILE A 1 104 ? -7.012 -16.153 -5.685 1.00 75.06 104 ILE A C 1
ATOM 802 O O . ILE A 1 104 ? -5.912 -16.378 -6.170 1.00 75.06 104 ILE A O 1
ATOM 806 N N . LYS A 1 105 ? -8.149 -16.546 -6.274 1.00 80.38 105 LYS A N 1
ATOM 807 C CA . LYS A 1 105 ? -8.202 -17.260 -7.559 1.00 80.38 105 LYS A CA 1
ATOM 808 C C . LYS A 1 105 ? -7.838 -16.361 -8.745 1.00 80.38 105 LYS A C 1
ATOM 810 O O . LYS A 1 105 ? -7.080 -16.791 -9.609 1.00 80.38 105 LYS A O 1
ATOM 815 N N . GLY A 1 106 ? -8.245 -15.090 -8.712 1.00 73.12 106 GLY A N 1
ATOM 816 C CA . GLY A 1 106 ? -7.809 -14.054 -9.662 1.00 73.12 106 GLY A CA 1
ATOM 817 C C . GLY A 1 106 ? -8.423 -14.149 -11.062 1.00 73.12 106 GLY A C 1
ATOM 818 O O . GLY A 1 106 ? -7.924 -13.515 -11.980 1.00 73.12 106 GLY A O 1
ATOM 819 N N . ASP A 1 107 ? -9.498 -14.924 -11.242 1.00 79.25 107 ASP A N 1
ATOM 820 C CA . ASP A 1 107 ? -10.195 -15.030 -12.537 1.00 79.25 107 ASP A CA 1
ATOM 821 C C . ASP A 1 107 ? -11.049 -13.784 -12.847 1.00 79.25 107 ASP A C 1
ATOM 823 O O . ASP A 1 107 ? -11.394 -13.519 -13.997 1.00 79.25 107 ASP A O 1
ATOM 827 N N . ILE A 1 108 ? -11.444 -13.043 -11.807 1.00 79.06 108 ILE A N 1
ATOM 828 C CA . ILE A 1 108 ? -12.342 -11.887 -11.883 1.00 79.06 108 ILE A CA 1
ATOM 829 C C . ILE A 1 108 ? -11.623 -10.682 -11.284 1.00 79.06 108 ILE A C 1
ATOM 831 O O . ILE A 1 108 ? -11.017 -10.777 -10.217 1.00 79.06 108 ILE A O 1
ATOM 835 N N . HIS A 1 109 ? -11.749 -9.527 -11.940 1.00 75.38 109 HIS A N 1
ATOM 836 C CA . HIS A 1 109 ? -11.146 -8.284 -11.475 1.00 75.38 109 HIS A CA 1
ATOM 837 C C . HIS A 1 109 ? -11.606 -7.937 -10.047 1.00 75.38 109 HIS A C 1
ATOM 839 O O . HIS A 1 109 ? -12.807 -7.864 -9.771 1.00 75.38 109 HIS A O 1
ATOM 845 N N . GLY A 1 110 ? -10.654 -7.681 -9.144 1.00 76.56 110 GLY A N 1
ATOM 846 C CA . GLY A 1 110 ? -10.926 -7.481 -7.714 1.00 76.56 110 GLY A CA 1
ATOM 847 C C . GLY A 1 110 ? -11.970 -6.401 -7.415 1.00 76.56 110 GLY A C 1
ATOM 848 O O . GLY A 1 110 ? -12.820 -6.595 -6.549 1.00 76.56 110 GLY A O 1
ATOM 849 N N . SER A 1 111 ? -11.980 -5.303 -8.177 1.00 77.44 111 SER A N 1
ATOM 850 C CA . SER A 1 111 ? -12.967 -4.223 -8.021 1.00 77.44 111 SER A CA 1
ATOM 851 C C . SER A 1 111 ? -14.405 -4.707 -8.232 1.00 77.44 111 SER A C 1
ATOM 853 O O . SER A 1 111 ? -15.305 -4.262 -7.528 1.00 77.44 111 SER A O 1
ATOM 855 N N . ILE A 1 112 ? -14.624 -5.660 -9.146 1.00 84.69 112 ILE A N 1
ATOM 856 C CA . ILE A 1 112 ? -15.945 -6.255 -9.399 1.00 84.69 112 ILE A CA 1
ATOM 857 C C . ILE A 1 112 ? -16.361 -7.118 -8.206 1.00 84.69 112 ILE A C 1
ATOM 859 O O . ILE A 1 112 ? -17.496 -7.019 -7.746 1.00 84.69 112 ILE A O 1
ATOM 863 N N . ILE A 1 113 ? -15.433 -7.917 -7.668 1.00 85.00 113 ILE A N 1
ATOM 864 C CA . ILE A 1 113 ? -15.677 -8.764 -6.493 1.00 85.00 113 ILE A CA 1
ATOM 865 C C . ILE A 1 113 ? -16.064 -7.898 -5.288 1.00 85.00 113 ILE A C 1
ATOM 867 O O . ILE A 1 113 ? -17.073 -8.172 -4.644 1.00 85.00 113 ILE A O 1
ATOM 871 N N . PHE A 1 114 ? -15.312 -6.830 -5.003 1.00 83.06 114 PHE A N 1
ATOM 872 C CA . PHE A 1 114 ? -15.615 -5.930 -3.886 1.00 83.06 114 PHE A CA 1
ATOM 873 C C . PHE A 1 114 ? -16.907 -5.139 -4.094 1.00 83.06 114 PHE A C 1
ATOM 875 O O . PHE A 1 114 ? -17.653 -4.957 -3.134 1.00 83.06 114 PHE A O 1
ATOM 882 N N . MET A 1 115 ? -17.202 -4.701 -5.320 1.00 86.06 115 MET A N 1
ATOM 883 C CA . MET A 1 115 ? -18.442 -3.992 -5.642 1.00 86.06 115 MET A CA 1
ATOM 884 C C . MET A 1 115 ? -19.666 -4.892 -5.440 1.00 86.06 115 MET A C 1
ATOM 886 O O . MET A 1 115 ? -20.589 -4.513 -4.723 1.00 86.06 115 MET A O 1
ATOM 890 N N . LEU A 1 116 ? -19.653 -6.105 -6.003 1.00 89.81 116 LEU A N 1
ATOM 891 C CA . LEU A 1 116 ? -20.738 -7.075 -5.835 1.00 89.81 116 LEU A CA 1
ATOM 892 C C . LEU A 1 116 ? -20.849 -7.551 -4.385 1.00 89.81 116 LEU A C 1
ATOM 894 O O . LEU A 1 116 ? -21.950 -7.602 -3.845 1.00 89.81 116 LEU A O 1
ATOM 898 N N . GLY A 1 117 ? -19.723 -7.849 -3.733 1.00 89.38 117 GLY A N 1
ATOM 899 C CA . GLY A 1 117 ? -19.688 -8.251 -2.329 1.00 89.38 117 GLY A CA 1
ATOM 900 C C . GLY A 1 117 ? -20.264 -7.175 -1.412 1.00 89.38 117 GLY A C 1
ATOM 901 O O . GLY A 1 117 ? -21.094 -7.483 -0.564 1.00 89.38 117 GLY A O 1
ATOM 902 N N . SER A 1 118 ? -19.905 -5.907 -1.628 1.00 87.62 118 SER A N 1
ATOM 903 C CA . SER A 1 118 ? -20.444 -4.781 -0.854 1.00 87.62 118 SER A CA 1
ATOM 904 C C . SER A 1 118 ? -21.923 -4.539 -1.152 1.00 87.62 118 SER A C 1
ATOM 906 O O . SER A 1 118 ? -22.684 -4.289 -0.224 1.00 87.62 118 SER A O 1
ATOM 908 N N . ALA A 1 119 ? -22.358 -4.672 -2.410 1.00 89.56 119 ALA A N 1
ATOM 909 C CA . ALA A 1 119 ? -23.768 -4.550 -2.783 1.00 89.56 119 ALA A CA 1
ATOM 910 C C . ALA A 1 119 ? -24.629 -5.646 -2.131 1.00 89.56 119 ALA A C 1
ATOM 912 O O . ALA A 1 119 ? -25.654 -5.348 -1.521 1.00 89.56 119 ALA A O 1
ATOM 913 N N . ILE A 1 120 ? -24.185 -6.906 -2.190 1.00 89.94 120 ILE A N 1
ATOM 914 C CA . ILE A 1 120 ? -24.858 -8.037 -1.538 1.00 89.94 120 ILE A CA 1
ATOM 915 C C . ILE A 1 120 ? -24.855 -7.850 -0.017 1.00 89.94 120 ILE A C 1
ATOM 917 O O . ILE A 1 120 ? -25.888 -8.038 0.624 1.00 89.94 120 ILE A O 1
ATOM 921 N N . ALA A 1 121 ? -23.722 -7.449 0.566 1.00 88.69 121 ALA A N 1
ATOM 922 C CA . ALA A 1 121 ? -23.621 -7.189 1.996 1.00 88.69 121 ALA A CA 1
ATOM 923 C C . ALA A 1 121 ? -24.579 -6.076 2.434 1.00 88.69 121 ALA A C 1
ATOM 925 O O . ALA A 1 121 ? -25.235 -6.227 3.461 1.00 88.69 121 ALA A O 1
ATOM 926 N N . LEU A 1 122 ? -24.688 -4.987 1.672 1.00 87.56 122 LEU A N 1
ATOM 927 C CA . LEU A 1 122 ? -25.571 -3.871 1.995 1.00 87.56 122 LEU A CA 1
ATOM 928 C C . LEU A 1 122 ? -27.040 -4.312 1.952 1.00 87.56 122 LEU A C 1
ATOM 930 O O . LEU A 1 122 ? -27.739 -4.169 2.948 1.00 87.56 122 LEU A O 1
ATOM 934 N N . VAL A 1 123 ? -27.474 -4.946 0.859 1.00 87.44 123 VAL A N 1
ATOM 935 C CA . VAL A 1 123 ? -28.876 -5.362 0.659 1.00 87.44 123 VAL A CA 1
ATOM 936 C C . VAL A 1 123 ? -29.314 -6.460 1.635 1.00 87.44 123 VAL A C 1
ATOM 938 O O . VAL A 1 123 ? -30.465 -6.492 2.066 1.00 87.44 123 VAL A O 1
ATOM 941 N N . VAL A 1 124 ? -28.420 -7.385 1.999 1.00 86.38 124 VAL A N 1
ATOM 942 C CA . VAL A 1 124 ? -28.771 -8.480 2.920 1.00 86.38 124 VAL A CA 1
ATOM 943 C C . VAL A 1 124 ? -28.706 -8.038 4.382 1.00 86.38 124 VAL A C 1
ATOM 945 O O . VAL A 1 124 ? -29.543 -8.471 5.179 1.00 86.38 124 VAL A O 1
ATOM 948 N N . ASN A 1 125 ? -27.749 -7.177 4.753 1.00 84.81 125 ASN A N 1
ATOM 949 C CA . ASN A 1 125 ? -27.648 -6.683 6.128 1.00 84.81 125 ASN A CA 1
ATOM 950 C C . ASN A 1 125 ? -28.669 -5.593 6.449 1.00 84.81 125 ASN A C 1
ATOM 952 O O . ASN A 1 125 ? -29.091 -5.524 7.605 1.00 84.81 125 ASN A O 1
ATOM 956 N N . TYR A 1 126 ? -29.077 -4.788 5.466 1.00 83.88 126 TYR A N 1
ATOM 957 C CA . TYR A 1 126 ? -30.005 -3.669 5.625 1.00 83.88 126 TYR A CA 1
ATOM 958 C C . TYR A 1 126 ? -31.193 -3.859 4.683 1.00 83.88 126 TYR A C 1
ATOM 960 O O . TYR A 1 126 ? -31.079 -3.772 3.464 1.00 83.88 126 TYR A O 1
ATOM 968 N N . ARG A 1 127 ? -32.350 -4.190 5.264 1.00 78.19 127 ARG A N 1
ATOM 969 C CA . ARG A 1 127 ? -33.552 -4.549 4.494 1.00 78.19 127 ARG A CA 1
ATOM 970 C C . ARG A 1 127 ? -34.359 -3.337 4.037 1.00 78.19 127 ARG A C 1
ATOM 972 O O . ARG A 1 127 ? -35.177 -3.489 3.134 1.00 78.19 127 ARG A O 1
ATOM 979 N N . SER A 1 128 ? -34.173 -2.171 4.657 1.00 86.19 128 SER A N 1
ATOM 980 C CA . SER A 1 128 ? -34.839 -0.935 4.244 1.00 86.19 128 SER A CA 1
ATOM 981 C C . SER A 1 128 ? -33.905 -0.061 3.408 1.00 86.19 128 SER A C 1
ATOM 983 O O . SER A 1 128 ? -32.694 -0.023 3.619 1.00 86.19 128 SER A O 1
ATOM 985 N N . VAL A 1 129 ? -34.490 0.659 2.448 1.00 86.19 129 VAL A N 1
ATOM 986 C CA . VAL A 1 129 ? -33.762 1.631 1.615 1.00 86.19 129 VAL A CA 1
ATOM 987 C C . VAL A 1 129 ? -33.173 2.750 2.477 1.00 86.19 129 VAL A C 1
ATOM 989 O O . VAL A 1 129 ? -32.066 3.206 2.216 1.00 86.19 129 VAL A O 1
ATOM 992 N N . GLU A 1 130 ? -33.888 3.140 3.529 1.00 86.94 130 GLU A N 1
ATOM 993 C CA . GLU A 1 130 ? -33.458 4.151 4.496 1.00 86.94 130 GLU A CA 1
ATOM 994 C C . GLU A 1 130 ? -32.209 3.700 5.266 1.00 86.94 130 GLU A C 1
ATOM 996 O O . GLU A 1 130 ? -31.201 4.395 5.236 1.00 86.94 130 GLU A O 1
ATOM 1001 N N . GLU A 1 131 ? -32.195 2.472 5.807 1.00 84.31 131 GLU A N 1
ATOM 1002 C CA . GLU A 1 131 ? -30.997 1.927 6.460 1.00 84.31 131 GLU A CA 1
ATOM 1003 C C . GLU A 1 131 ? -29.814 1.821 5.483 1.00 84.31 131 GLU A C 1
ATOM 1005 O O . GLU A 1 131 ? -28.677 2.091 5.862 1.00 84.31 131 GLU A O 1
ATOM 1010 N N . CYS A 1 132 ? -30.050 1.432 4.225 1.00 83.50 132 CYS A N 1
ATOM 1011 C CA . CYS A 1 132 ? -28.999 1.398 3.205 1.00 83.50 132 CYS A CA 1
ATOM 1012 C C . CYS A 1 132 ? -28.404 2.791 2.953 1.00 83.50 132 CYS A C 1
ATOM 1014 O O . CYS A 1 132 ? -27.180 2.924 2.900 1.00 83.50 132 CYS A O 1
ATOM 1016 N N . ASN A 1 133 ? -29.251 3.814 2.815 1.00 85.44 133 ASN A N 1
ATOM 1017 C CA . ASN A 1 133 ? -28.820 5.193 2.592 1.00 85.44 133 ASN A CA 1
ATOM 1018 C C . ASN A 1 133 ? -28.046 5.738 3.793 1.00 85.44 133 ASN A C 1
ATOM 1020 O O . ASN A 1 133 ? -26.941 6.237 3.599 1.00 85.44 133 ASN A O 1
ATOM 1024 N N . ASP A 1 134 ? -28.536 5.532 5.016 1.00 86.12 134 ASP A N 1
ATOM 1025 C CA . ASP A 1 134 ? -27.850 5.963 6.240 1.00 86.12 134 ASP A CA 1
ATOM 1026 C C . ASP A 1 134 ? -26.428 5.395 6.325 1.00 86.12 134 ASP A C 1
ATOM 1028 O O . ASP A 1 134 ? -25.484 6.068 6.744 1.00 86.12 134 ASP A O 1
ATOM 1032 N N . ARG A 1 135 ? -26.240 4.134 5.912 1.00 84.12 135 ARG A N 1
ATOM 1033 C CA . ARG A 1 135 ? -24.916 3.495 5.927 1.00 84.12 135 ARG A CA 1
ATOM 1034 C C . ARG A 1 135 ? -24.017 3.999 4.816 1.00 84.12 135 ARG A C 1
ATOM 1036 O O . ARG A 1 135 ? -22.823 4.172 5.057 1.00 84.12 135 ARG A O 1
ATOM 1043 N N . LEU A 1 136 ? -24.566 4.237 3.629 1.00 84.88 136 LEU A N 1
ATOM 1044 C CA . LEU A 1 136 ? -23.815 4.846 2.538 1.00 84.88 136 LEU A CA 1
ATOM 1045 C C . LEU A 1 136 ? -23.370 6.261 2.909 1.00 84.88 136 LEU A C 1
ATOM 1047 O O . LEU A 1 136 ? -22.196 6.568 2.734 1.00 84.88 136 LEU A O 1
ATOM 1051 N N . GLU A 1 137 ? -24.242 7.084 3.490 1.00 86.12 137 GLU A N 1
ATOM 1052 C CA . GLU A 1 137 ? -23.906 8.434 3.955 1.00 86.12 137 GLU A CA 1
ATOM 1053 C C . GLU A 1 137 ? -22.859 8.413 5.072 1.00 86.12 137 GLU A C 1
ATOM 1055 O O . GLU A 1 137 ? -21.871 9.150 5.011 1.00 86.12 137 GLU A O 1
ATOM 1060 N N . ALA A 1 138 ? -23.000 7.509 6.046 1.00 83.19 138 ALA A N 1
ATOM 1061 C CA . ALA A 1 138 ? -22.031 7.361 7.130 1.00 83.19 138 ALA A CA 1
ATOM 1062 C C . ALA A 1 138 ? -20.618 6.992 6.631 1.00 83.19 138 ALA A C 1
ATOM 1064 O O . ALA A 1 138 ? -19.624 7.400 7.241 1.00 83.19 138 ALA A O 1
ATOM 1065 N N . LEU A 1 139 ? -20.527 6.233 5.532 1.00 81.62 139 LEU A N 1
ATOM 1066 C CA . LEU A 1 139 ? -19.274 5.814 4.891 1.00 81.62 139 LEU A CA 1
ATOM 1067 C C . LEU A 1 139 ? -18.793 6.791 3.806 1.00 81.62 139 LEU A C 1
ATOM 1069 O O . LEU A 1 139 ? -17.610 6.789 3.461 1.00 81.62 139 LEU A O 1
ATOM 1073 N N . ALA A 1 140 ? -19.676 7.634 3.269 1.00 81.44 140 ALA A N 1
ATOM 1074 C CA . ALA A 1 140 ? -19.387 8.526 2.149 1.00 81.44 140 ALA A CA 1
ATOM 1075 C C . ALA A 1 140 ? -18.228 9.477 2.461 1.00 81.44 140 ALA A C 1
ATOM 1077 O O . ALA A 1 140 ? -17.343 9.657 1.626 1.00 81.44 140 ALA A O 1
ATOM 1078 N N . ALA A 1 141 ? -18.187 10.021 3.682 1.00 76.56 141 ALA A N 1
ATOM 1079 C CA . ALA A 1 141 ? -17.113 10.903 4.135 1.00 76.56 141 ALA A CA 1
ATOM 1080 C C . ALA A 1 141 ? -15.727 10.230 4.117 1.00 76.56 141 ALA A C 1
ATOM 1082 O O . ALA A 1 141 ? -14.722 10.909 3.916 1.00 76.56 141 ALA A O 1
ATOM 1083 N N . ASP A 1 142 ? -15.674 8.907 4.288 1.00 73.81 142 ASP A N 1
ATOM 1084 C CA . ASP A 1 142 ? -14.423 8.150 4.293 1.00 73.81 142 ASP A CA 1
ATOM 1085 C C . ASP A 1 142 ? -14.019 7.678 2.880 1.00 73.81 142 ASP A C 1
ATOM 1087 O O . ASP A 1 142 ? -12.829 7.549 2.597 1.00 73.81 142 ASP A O 1
ATOM 1091 N N . VAL A 1 143 ? -14.981 7.421 1.979 1.00 76.94 143 VAL A N 1
ATOM 1092 C CA . VAL A 1 143 ? -14.725 6.800 0.660 1.00 76.94 143 VAL A CA 1
ATOM 1093 C C . VAL A 1 143 ? -14.698 7.809 -0.494 1.00 76.94 143 VAL A C 1
ATOM 1095 O O . VAL A 1 143 ? -13.851 7.694 -1.386 1.00 76.94 143 VAL A O 1
ATOM 1098 N N . LEU A 1 144 ? -15.595 8.804 -0.503 1.00 81.69 144 LEU A N 1
ATOM 1099 C CA . LEU A 1 144 ? -15.723 9.758 -1.613 1.00 81.69 144 LEU A CA 1
ATOM 1100 C C . LEU A 1 144 ? -14.442 10.558 -1.884 1.00 81.69 144 LEU A C 1
ATOM 1102 O O . LEU A 1 144 ? -14.086 10.670 -3.059 1.00 81.69 144 LEU A O 1
ATOM 1106 N N . PRO A 1 145 ? -13.707 11.072 -0.874 1.00 76.88 145 PRO A N 1
ATOM 1107 C CA . PRO A 1 145 ? -12.469 11.802 -1.137 1.00 76.88 145 PRO A CA 1
ATOM 1108 C C . PRO A 1 145 ? -11.455 10.950 -1.904 1.00 76.88 145 PRO A C 1
ATOM 1110 O O . PRO A 1 145 ? -10.908 11.391 -2.912 1.00 76.88 145 PRO A O 1
ATOM 1113 N N . THR A 1 146 ? -11.259 9.695 -1.489 1.00 71.62 146 THR A N 1
ATOM 1114 C CA . THR A 1 146 ? -10.343 8.772 -2.168 1.00 71.62 146 THR A CA 1
ATOM 1115 C C . THR A 1 146 ? -10.823 8.431 -3.575 1.00 71.62 146 THR A C 1
ATOM 1117 O O . THR A 1 146 ? -10.005 8.383 -4.491 1.00 71.62 146 THR A O 1
ATOM 1120 N N . ALA A 1 147 ? -12.128 8.237 -3.783 1.00 77.81 147 ALA A N 1
ATOM 1121 C CA . ALA A 1 147 ? -12.686 7.958 -5.105 1.00 77.81 147 ALA A CA 1
ATOM 1122 C C . ALA A 1 147 ? -12.486 9.133 -6.080 1.00 77.81 147 ALA A C 1
ATOM 1124 O O . ALA A 1 147 ? -12.029 8.925 -7.204 1.00 77.81 147 ALA A O 1
ATOM 1125 N N . ILE A 1 148 ? -12.764 10.367 -5.643 1.00 81.94 148 ILE A N 1
ATOM 1126 C CA . ILE A 1 148 ? -12.596 11.583 -6.456 1.00 81.94 148 ILE A CA 1
ATOM 1127 C C . ILE A 1 148 ? -11.121 11.817 -6.781 1.00 81.94 148 ILE A C 1
ATOM 1129 O O . ILE A 1 148 ? -10.786 12.088 -7.933 1.00 81.94 148 ILE A O 1
ATOM 1133 N N . VAL A 1 149 ? -10.232 11.677 -5.794 1.00 72.81 149 VAL A N 1
ATOM 1134 C CA . VAL A 1 149 ? -8.788 11.820 -6.018 1.00 72.81 149 VAL A CA 1
ATOM 1135 C C . VAL A 1 149 ? -8.286 10.741 -6.973 1.00 72.81 149 VAL A C 1
ATOM 1137 O O . VAL A 1 149 ? -7.577 11.067 -7.917 1.00 72.81 149 VAL A O 1
ATOM 1140 N N . THR A 1 150 ? -8.708 9.485 -6.803 1.00 72.88 150 THR A N 1
ATOM 1141 C CA . THR A 1 150 ? -8.356 8.380 -7.714 1.00 72.88 150 THR A CA 1
ATOM 1142 C C . THR A 1 150 ? -8.830 8.655 -9.140 1.00 72.88 150 THR A C 1
ATOM 1144 O O . THR A 1 150 ? -8.083 8.428 -10.089 1.00 72.88 150 THR A O 1
ATOM 1147 N N . LEU A 1 151 ? -10.042 9.192 -9.309 1.00 80.56 151 LEU A N 1
ATOM 1148 C CA . LEU A 1 151 ? -10.574 9.575 -10.616 1.00 80.56 151 LEU A CA 1
ATOM 1149 C C . LEU A 1 151 ? -9.770 10.720 -11.237 1.00 80.56 151 LEU A C 1
ATOM 1151 O O . LEU A 1 151 ? -9.334 10.604 -12.379 1.00 80.56 151 LEU A O 1
ATOM 1155 N N . GLY A 1 152 ? -9.528 11.800 -10.490 1.00 81.12 152 GLY A N 1
ATOM 1156 C CA . GLY A 1 152 ? -8.735 12.936 -10.964 1.00 81.12 152 GLY A CA 1
ATOM 1157 C C . GLY A 1 152 ? -7.308 12.528 -11.327 1.00 81.12 152 GLY A C 1
ATOM 1158 O O . GLY A 1 152 ? -6.768 12.955 -12.345 1.00 81.12 152 GLY A O 1
ATOM 1159 N N . ALA A 1 153 ? -6.721 11.631 -10.544 1.00 70.31 153 ALA A N 1
ATOM 1160 C CA . ALA A 1 153 ? -5.395 11.098 -10.784 1.00 70.31 153 ALA A CA 1
ATOM 1161 C C . ALA A 1 153 ? -5.359 10.130 -11.984 1.00 70.31 153 ALA A C 1
ATOM 1163 O O . ALA A 1 153 ? -4.399 10.136 -12.753 1.00 70.31 153 ALA A O 1
ATOM 1164 N N . GLY A 1 154 ? -6.435 9.371 -12.213 1.00 75.31 154 GLY A N 1
ATOM 1165 C CA . GLY A 1 154 ? -6.650 8.597 -13.435 1.00 75.31 154 GLY A CA 1
ATOM 1166 C C . GLY A 1 154 ? -6.758 9.482 -14.680 1.00 75.31 154 GLY A C 1
ATOM 1167 O O . GLY A 1 154 ? -6.106 9.197 -15.681 1.00 75.31 154 GLY A O 1
ATOM 1168 N N . VAL A 1 155 ? -7.499 10.596 -14.610 1.00 84.62 155 VAL A N 1
ATOM 1169 C CA . VAL A 1 155 ? -7.562 11.602 -15.688 1.00 84.62 155 VAL A CA 1
ATOM 1170 C C . VAL A 1 155 ? -6.183 12.213 -15.937 1.00 84.62 155 VAL A C 1
ATOM 1172 O O . VAL A 1 155 ? -5.750 12.281 -17.084 1.00 84.62 155 VAL A O 1
ATOM 1175 N N . PHE A 1 156 ? -5.459 12.596 -14.882 1.00 81.00 156 PHE A N 1
ATOM 1176 C CA . PHE A 1 156 ? -4.096 13.119 -14.987 1.00 81.00 156 PHE A CA 1
ATOM 1177 C C . PHE A 1 156 ? -3.151 12.115 -15.655 1.00 81.00 156 PHE A C 1
ATOM 1179 O O . PHE A 1 156 ? -2.477 12.464 -16.621 1.00 81.00 156 PHE A O 1
ATOM 1186 N N . SER A 1 157 ? -3.148 10.856 -15.204 1.00 76.00 157 SER A N 1
ATOM 1187 C CA . SER A 1 157 ? -2.353 9.792 -15.823 1.00 76.00 157 SER A CA 1
ATOM 1188 C C . SER A 1 157 ? -2.770 9.556 -17.277 1.00 76.00 157 SER A C 1
ATOM 1190 O O . SER A 1 157 ? -1.912 9.352 -18.130 1.00 76.00 157 SER A O 1
ATOM 1192 N N . GLY A 1 158 ? -4.068 9.622 -17.580 1.00 80.12 158 GLY A N 1
ATOM 1193 C CA . GLY A 1 158 ? -4.602 9.508 -18.935 1.00 80.12 158 GLY A CA 1
ATOM 1194 C C . GLY A 1 158 ? -4.115 10.626 -19.855 1.00 80.12 158 GLY A C 1
ATOM 1195 O O . GLY A 1 158 ? -3.673 10.346 -20.965 1.00 80.12 158 GLY A O 1
ATOM 1196 N N . VAL A 1 159 ? -4.115 11.879 -19.391 1.00 87.00 159 VAL A N 1
ATOM 1197 C CA . VAL A 1 159 ? -3.565 13.025 -20.136 1.00 87.00 159 VAL A CA 1
ATOM 1198 C C . VAL A 1 159 ? -2.051 12.893 -20.289 1.00 87.00 159 VAL A C 1
ATOM 1200 O O . VAL A 1 159 ? -1.526 13.086 -21.383 1.00 87.00 159 VAL A O 1
ATOM 1203 N N . LEU A 1 160 ? -1.337 12.526 -19.226 1.00 80.00 160 LEU A N 1
ATOM 1204 C CA . LEU A 1 160 ? 0.120 12.403 -19.216 1.00 80.00 160 LEU A CA 1
ATOM 1205 C C . LEU A 1 160 ? 0.605 11.309 -20.181 1.00 80.00 160 LEU A C 1
ATOM 1207 O O . LEU A 1 160 ? 1.541 11.531 -20.951 1.00 80.00 160 LEU A O 1
ATOM 1211 N N . THR A 1 161 ? -0.057 10.150 -20.192 1.00 77.00 161 THR A N 1
ATOM 1212 C CA . THR A 1 161 ? 0.240 9.056 -21.126 1.00 77.00 161 THR A CA 1
ATOM 1213 C C . THR A 1 161 ? -0.293 9.342 -22.532 1.00 77.00 161 THR A C 1
ATOM 1215 O O . THR A 1 161 ? 0.444 9.181 -23.500 1.00 77.00 161 THR A O 1
ATOM 1218 N N . GLY A 1 162 ? -1.538 9.809 -22.662 1.00 82.62 162 GLY A N 1
ATOM 1219 C CA . GLY A 1 162 ? -2.203 10.042 -23.948 1.00 82.62 162 GLY A CA 1
ATOM 1220 C C . GLY A 1 162 ? -1.621 11.202 -24.759 1.00 82.62 162 GLY A C 1
ATOM 1221 O O . GLY A 1 162 ? -1.633 11.150 -25.984 1.00 82.62 162 GLY A O 1
ATOM 1222 N N . SER A 1 163 ? -1.055 12.218 -24.100 1.00 88.38 163 SER A N 1
ATOM 1223 C CA . SER A 1 163 ? -0.344 13.326 -24.764 1.00 88.38 163 SER A CA 1
ATOM 1224 C C . SER A 1 163 ? 1.086 12.979 -25.194 1.00 88.38 163 SER A C 1
ATOM 1226 O O . SER A 1 163 ? 1.728 13.772 -25.876 1.00 88.38 163 SER A O 1
ATOM 1228 N N . GLY A 1 164 ? 1.625 11.830 -24.768 1.00 82.88 164 GLY A N 1
ATOM 1229 C CA . GLY A 1 164 ? 3.026 11.462 -24.985 1.00 82.88 164 GLY A CA 1
ATOM 1230 C C . GLY A 1 164 ? 4.024 12.142 -24.036 1.00 82.88 164 GLY A C 1
ATOM 1231 O O . GLY A 1 164 ? 5.214 11.828 -24.093 1.00 82.88 164 GLY A O 1
ATOM 1232 N N . MET A 1 165 ? 3.571 13.006 -23.117 1.00 87.69 165 MET A N 1
ATOM 1233 C CA . MET A 1 165 ? 4.426 13.655 -22.112 1.00 87.69 165 MET A CA 1
ATOM 1234 C C . MET A 1 165 ? 5.141 12.633 -21.219 1.00 87.69 165 MET A C 1
ATOM 1236 O O . MET A 1 165 ? 6.330 12.782 -20.942 1.00 87.69 165 MET A O 1
ATOM 1240 N N . ALA A 1 166 ? 4.447 11.558 -20.831 1.00 79.50 166 ALA A N 1
ATOM 1241 C CA . ALA A 1 166 ? 5.026 10.448 -20.076 1.00 79.50 166 ALA A CA 1
ATOM 1242 C C . ALA A 1 166 ? 6.221 9.818 -20.803 1.00 79.50 166 ALA A C 1
ATOM 1244 O O . ALA A 1 166 ? 7.248 9.556 -20.186 1.00 79.50 166 ALA A O 1
ATOM 1245 N N . ASN A 1 167 ? 6.097 9.611 -22.119 1.00 81.44 167 ASN A N 1
ATOM 1246 C CA . ASN A 1 167 ? 7.150 9.016 -22.939 1.00 81.44 167 ASN A CA 1
ATOM 1247 C C . ASN A 1 167 ? 8.342 9.966 -23.078 1.00 81.44 167 ASN A C 1
ATOM 1249 O O . ASN A 1 167 ? 9.482 9.527 -22.974 1.00 81.44 167 ASN A O 1
ATOM 1253 N N . ALA A 1 168 ? 8.092 11.265 -23.260 1.00 85.81 168 ALA A N 1
ATOM 1254 C CA . ALA A 1 168 ? 9.151 12.270 -23.309 1.00 85.81 168 ALA A CA 1
ATOM 1255 C C . ALA A 1 168 ? 9.937 12.326 -21.989 1.00 85.81 168 ALA A C 1
ATOM 1257 O O . ALA A 1 168 ? 11.160 12.216 -22.005 1.00 85.81 168 ALA A O 1
ATOM 1258 N N . LEU A 1 169 ? 9.238 12.404 -20.850 1.00 85.12 169 LEU A N 1
ATOM 1259 C CA . LEU A 1 169 ? 9.859 12.367 -19.522 1.00 85.12 169 LEU A CA 1
ATOM 1260 C C . LEU A 1 169 ? 10.627 11.065 -19.299 1.00 85.12 169 LEU A C 1
ATOM 1262 O O . LEU A 1 169 ? 11.758 11.095 -18.816 1.00 85.12 169 LEU A O 1
ATOM 1266 N N . ALA A 1 170 ? 10.039 9.931 -19.682 1.00 81.88 170 ALA A N 1
ATOM 1267 C CA . ALA A 1 170 ? 10.686 8.640 -19.537 1.00 81.88 170 ALA A CA 1
ATOM 1268 C C . ALA A 1 170 ? 11.981 8.556 -20.356 1.00 81.88 170 ALA A C 1
ATOM 1270 O O . ALA A 1 170 ? 13.005 8.147 -19.820 1.00 81.88 170 ALA A O 1
ATOM 1271 N N . ASN A 1 171 ? 11.963 9.018 -21.609 1.00 84.56 171 ASN A N 1
ATOM 1272 C CA . ASN A 1 171 ? 13.140 9.071 -22.478 1.00 84.56 171 ASN A CA 1
ATOM 1273 C C . ASN A 1 171 ? 14.223 10.007 -21.928 1.00 84.56 171 ASN A C 1
ATOM 1275 O O . ASN A 1 171 ? 15.401 9.662 -21.966 1.00 84.56 171 ASN A O 1
ATOM 1279 N N . SER A 1 172 ? 13.845 11.176 -21.401 1.00 85.81 172 SER A N 1
ATOM 1280 C CA . SER A 1 172 ? 14.794 12.115 -20.792 1.00 85.81 172 SER A CA 1
ATOM 1281 C C . SER A 1 172 ? 15.442 11.559 -19.528 1.00 85.81 172 SER A C 1
ATOM 1283 O O . SER A 1 172 ? 16.618 11.799 -19.288 1.00 85.81 172 SER A O 1
ATOM 1285 N N . ILE A 1 173 ? 14.696 10.815 -18.710 1.00 82.69 173 ILE A N 1
ATOM 1286 C CA . ILE A 1 173 ? 15.252 10.162 -17.521 1.00 82.69 173 ILE A CA 1
ATOM 1287 C C . ILE A 1 173 ? 16.137 8.982 -17.942 1.00 82.69 173 ILE A C 1
ATOM 1289 O O . ILE A 1 173 ? 17.251 8.843 -17.442 1.00 82.69 173 ILE A O 1
ATOM 1293 N N . ALA A 1 174 ? 15.675 8.163 -18.889 1.00 79.62 174 ALA A N 1
ATOM 1294 C CA . ALA A 1 174 ? 16.409 7.007 -19.391 1.00 79.62 174 ALA A CA 1
ATOM 1295 C C . ALA A 1 174 ? 17.731 7.394 -20.071 1.00 79.62 174 ALA A C 1
ATOM 1297 O O . ALA A 1 174 ? 18.710 6.672 -19.918 1.00 79.62 174 ALA A O 1
ATOM 1298 N N . SER A 1 175 ? 17.804 8.540 -20.758 1.00 81.12 175 SER A N 1
ATOM 1299 C CA . SER A 1 175 ? 19.036 9.000 -21.418 1.00 81.12 175 SER A CA 1
ATOM 1300 C C . SER A 1 175 ? 20.138 9.430 -20.447 1.00 81.12 175 SER A C 1
ATOM 1302 O O . SER A 1 175 ? 21.311 9.429 -20.815 1.00 81.12 175 SER A O 1
ATOM 1304 N N . ILE A 1 176 ? 19.778 9.782 -19.210 1.00 84.50 176 ILE A N 1
ATOM 1305 C CA . ILE A 1 176 ? 20.728 10.129 -18.144 1.00 84.50 176 ILE A CA 1
ATOM 1306 C C . ILE A 1 176 ? 21.221 8.863 -17.429 1.00 84.50 176 ILE A C 1
ATOM 1308 O O . ILE A 1 176 ? 22.307 8.861 -16.849 1.00 84.50 176 ILE A O 1
ATOM 1312 N N . ILE A 1 177 ? 20.439 7.781 -17.465 1.00 79.75 177 ILE A N 1
ATOM 1313 C CA . ILE A 1 177 ? 20.753 6.529 -16.778 1.00 79.75 177 ILE A CA 1
ATOM 1314 C C . ILE A 1 177 ? 21.724 5.695 -17.634 1.00 79.75 177 ILE A C 1
ATOM 1316 O O . ILE A 1 177 ? 21.387 5.302 -18.751 1.00 79.75 177 ILE A O 1
ATOM 1320 N N . PRO A 1 178 ? 22.915 5.351 -17.112 1.00 77.62 178 PRO A N 1
ATOM 1321 C CA . PRO A 1 178 ? 23.826 4.416 -17.763 1.00 77.62 178 PRO A CA 1
ATOM 1322 C C . PRO A 1 178 ? 23.160 3.062 -18.028 1.00 77.62 178 PRO A C 1
ATOM 1324 O O . PRO A 1 178 ? 22.492 2.511 -17.154 1.00 77.62 178 PRO A O 1
ATOM 1327 N N . THR A 1 179 ? 23.416 2.462 -19.192 1.00 70.94 179 THR A N 1
ATOM 1328 C CA . THR A 1 179 ? 22.836 1.161 -19.581 1.00 70.94 179 THR A CA 1
ATOM 1329 C C . THR A 1 179 ? 23.185 0.039 -18.594 1.00 70.94 179 THR A C 1
ATOM 1331 O O . THR A 1 179 ? 22.399 -0.884 -18.405 1.00 70.94 179 THR A O 1
ATOM 1334 N N . SER A 1 180 ? 24.325 0.150 -17.904 1.00 71.81 180 SER A N 1
ATOM 1335 C CA . SER A 1 180 ? 24.759 -0.767 -16.841 1.00 71.81 180 SER A CA 1
ATOM 1336 C C . SER A 1 180 ? 23.897 -0.718 -15.575 1.00 71.81 180 SER A C 1
ATOM 1338 O O . SER A 1 180 ? 23.887 -1.681 -14.818 1.00 71.81 180 SER A O 1
ATOM 1340 N N . LEU A 1 181 ? 23.167 0.376 -15.338 1.00 74.12 181 LEU A N 1
ATOM 1341 C CA . LEU A 1 181 ? 22.233 0.508 -14.216 1.00 74.12 181 LEU A CA 1
ATOM 1342 C C . LEU A 1 181 ? 20.811 0.070 -14.581 1.00 74.12 181 LEU A C 1
ATOM 1344 O O . LEU A 1 181 ? 19.969 -0.016 -13.691 1.00 74.12 181 LEU A O 1
ATOM 1348 N N . GLY A 1 182 ? 20.555 -0.258 -15.853 1.00 70.44 182 GLY A N 1
ATOM 1349 C CA . GLY A 1 182 ? 19.246 -0.676 -16.355 1.00 70.44 182 GLY A CA 1
ATOM 1350 C C . GLY A 1 182 ? 18.669 -1.895 -15.632 1.00 70.44 182 GLY A C 1
ATOM 1351 O O . GLY A 1 182 ? 17.501 -1.871 -15.249 1.00 70.44 182 GLY A O 1
ATOM 1352 N N . SER A 1 183 ? 19.486 -2.924 -15.369 1.00 73.12 183 SER A N 1
ATOM 1353 C CA . SER A 1 183 ? 19.045 -4.133 -14.649 1.00 73.12 183 SER A CA 1
ATOM 1354 C C . SER A 1 183 ? 18.735 -3.855 -13.172 1.00 73.12 183 SER A C 1
ATOM 1356 O O . SER A 1 183 ? 17.789 -4.405 -12.615 1.00 73.12 183 SER A O 1
ATOM 1358 N N . HIS A 1 184 ? 19.448 -2.899 -12.569 1.00 81.38 184 HIS A N 1
ATOM 1359 C CA . HIS A 1 184 ? 19.289 -2.477 -11.176 1.00 81.38 184 HIS A CA 1
ATOM 1360 C C . HIS A 1 184 ? 18.282 -1.328 -10.982 1.00 81.38 184 HIS A C 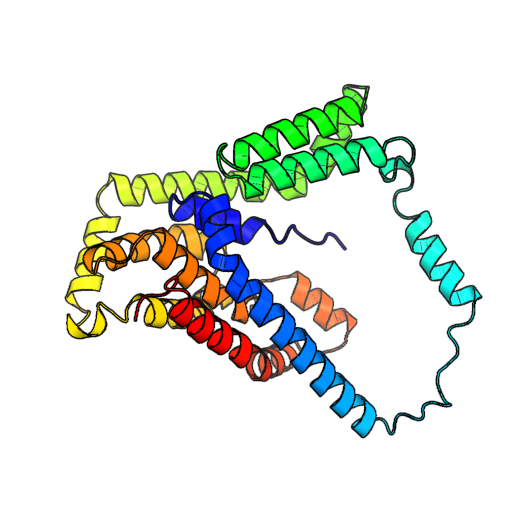1
ATOM 1362 O O . HIS A 1 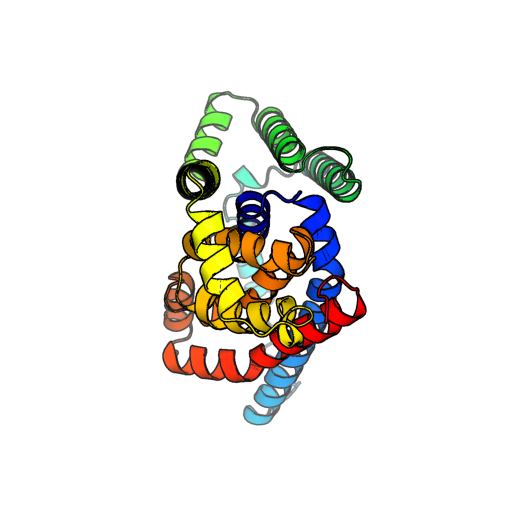184 ? 18.140 -0.802 -9.874 1.00 81.38 184 HIS A O 1
ATOM 1368 N N . MET A 1 185 ? 17.545 -0.921 -12.018 1.00 81.62 185 MET A N 1
ATOM 1369 C CA . MET A 1 185 ? 16.610 0.206 -11.920 1.00 81.62 185 MET A CA 1
ATOM 1370 C C . MET A 1 185 ? 15.497 -0.021 -10.895 1.00 81.62 185 MET A C 1
ATOM 1372 O O . MET A 1 185 ? 15.079 0.919 -10.217 1.00 81.62 185 MET A O 1
ATOM 1376 N N . ALA A 1 186 ? 15.028 -1.261 -10.748 1.00 84.06 186 ALA A N 1
ATOM 1377 C CA . ALA A 1 186 ? 13.964 -1.600 -9.811 1.00 84.06 186 ALA A CA 1
ATOM 1378 C C . ALA A 1 186 ? 14.373 -1.395 -8.332 1.00 84.06 186 ALA A C 1
ATOM 1380 O O . ALA A 1 186 ? 13.665 -0.670 -7.626 1.00 84.06 186 ALA A O 1
ATOM 1381 N N . PRO A 1 187 ? 15.512 -1.928 -7.841 1.00 85.81 187 PRO A N 1
ATOM 1382 C CA . PRO A 1 187 ? 15.975 -1.653 -6.480 1.00 85.81 187 PRO A CA 1
ATOM 1383 C C . PRO A 1 187 ? 16.396 -0.190 -6.262 1.00 85.81 187 PRO A C 1
ATOM 1385 O O . PRO A 1 187 ? 16.149 0.351 -5.184 1.00 85.81 187 PRO A O 1
ATOM 1388 N N . ILE A 1 188 ? 16.962 0.489 -7.267 1.00 86.06 188 ILE A N 1
ATOM 1389 C CA . ILE A 1 188 ? 17.293 1.924 -7.166 1.00 86.06 188 ILE A CA 1
ATOM 1390 C C . ILE A 1 188 ? 16.022 2.748 -6.954 1.00 86.06 188 ILE A C 1
ATOM 1392 O O . ILE A 1 188 ? 15.946 3.567 -6.036 1.00 86.06 188 ILE A O 1
ATOM 1396 N N . TYR A 1 189 ? 14.991 2.494 -7.758 1.00 88.25 189 TYR A N 1
ATOM 1397 C CA . TYR A 1 189 ? 13.707 3.158 -7.597 1.00 88.25 189 TYR A CA 1
ATOM 1398 C C . TYR A 1 189 ? 13.048 2.829 -6.256 1.00 88.25 189 TYR A C 1
ATOM 1400 O O . TYR A 1 189 ? 12.509 3.732 -5.627 1.00 88.25 189 TYR A O 1
ATOM 1408 N N . ALA A 1 190 ? 13.134 1.587 -5.774 1.00 87.94 190 ALA A N 1
ATOM 1409 C CA . ALA A 1 190 ? 12.614 1.210 -4.460 1.00 87.94 190 ALA A CA 1
ATOM 1410 C C . ALA A 1 190 ? 13.236 2.037 -3.316 1.00 87.94 190 ALA A C 1
ATOM 1412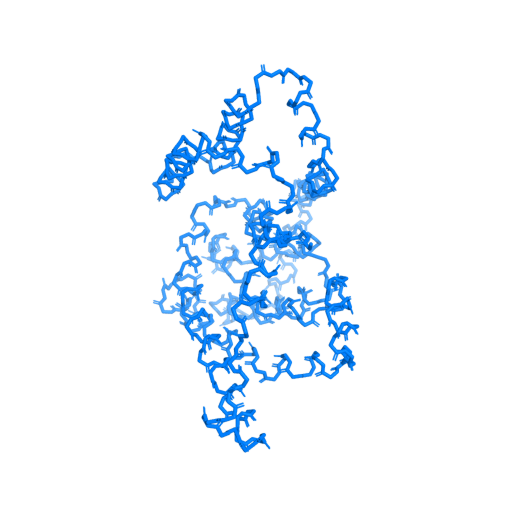 O O . ALA A 1 190 ? 12.533 2.429 -2.381 1.00 87.94 190 ALA A O 1
ATOM 1413 N N . ILE A 1 191 ? 14.530 2.363 -3.410 1.00 87.88 191 ILE A N 1
ATOM 1414 C CA . ILE A 1 191 ? 15.221 3.233 -2.446 1.00 87.88 191 ILE A CA 1
ATOM 1415 C C . ILE A 1 191 ? 14.760 4.688 -2.587 1.00 87.88 191 ILE A C 1
ATOM 1417 O O . ILE A 1 191 ? 14.497 5.337 -1.579 1.00 87.88 191 ILE A O 1
ATOM 1421 N N . ILE A 1 192 ? 14.620 5.201 -3.814 1.00 86.94 192 ILE A N 1
ATOM 1422 C CA . ILE A 1 192 ? 14.150 6.576 -4.081 1.00 86.94 192 ILE A CA 1
ATOM 1423 C C . ILE A 1 192 ? 12.673 6.754 -3.685 1.00 86.94 192 ILE A C 1
ATOM 1425 O O . ILE A 1 192 ? 12.262 7.827 -3.239 1.00 86.94 192 ILE A O 1
ATOM 1429 N N . ALA A 1 193 ? 11.871 5.696 -3.797 1.00 86.88 193 ALA A N 1
ATOM 1430 C CA . ALA A 1 193 ? 10.465 5.686 -3.421 1.00 86.88 193 ALA A CA 1
ATOM 1431 C C . ALA A 1 193 ? 10.263 5.917 -1.916 1.00 86.88 193 ALA A C 1
ATOM 1433 O O . ALA A 1 193 ? 9.283 6.551 -1.532 1.00 86.88 193 ALA A O 1
ATOM 1434 N N . ALA A 1 194 ? 11.185 5.455 -1.063 1.00 86.69 194 ALA A N 1
ATOM 1435 C CA . ALA A 1 194 ? 11.088 5.589 0.391 1.00 86.69 194 ALA A CA 1
ATOM 1436 C C . ALA A 1 194 ? 11.019 7.052 0.891 1.00 86.69 194 ALA A C 1
ATOM 1438 O O . ALA A 1 194 ? 10.071 7.381 1.610 1.00 86.69 194 ALA A O 1
ATOM 1439 N N . PRO A 1 195 ? 11.942 7.966 0.525 1.00 86.12 195 PRO A N 1
ATOM 1440 C CA . PRO A 1 195 ? 11.804 9.376 0.874 1.00 86.12 195 PRO A CA 1
ATOM 1441 C C . PRO A 1 195 ? 10.646 10.039 0.120 1.00 86.12 195 PRO A C 1
ATOM 1443 O O . PRO A 1 195 ? 9.916 10.829 0.715 1.00 86.12 195 PRO A O 1
ATOM 1446 N N . ALA A 1 196 ? 10.418 9.695 -1.152 1.00 86.25 196 ALA A N 1
ATOM 1447 C CA . ALA A 1 196 ? 9.350 10.304 -1.943 1.00 86.25 196 ALA A CA 1
ATOM 1448 C C . ALA A 1 196 ? 7.966 10.082 -1.309 1.00 86.25 196 ALA A C 1
ATOM 1450 O O . ALA A 1 196 ? 7.218 11.036 -1.114 1.00 86.25 196 ALA A O 1
ATOM 1451 N N . ILE A 1 197 ? 7.651 8.854 -0.894 1.00 84.31 197 ILE A N 1
ATOM 1452 C CA . ILE A 1 197 ? 6.366 8.525 -0.261 1.00 84.31 197 ILE A CA 1
ATOM 1453 C C . ILE A 1 197 ? 6.259 8.992 1.199 1.00 84.31 197 ILE A C 1
ATOM 1455 O O . ILE A 1 197 ? 5.170 9.049 1.773 1.00 84.31 197 ILE A O 1
ATOM 1459 N N . CYS A 1 198 ? 7.393 9.324 1.819 1.00 83.69 198 CYS A N 1
ATOM 1460 C CA . CYS A 1 198 ? 7.432 9.938 3.139 1.00 83.69 198 CYS A CA 1
ATOM 1461 C C . CYS A 1 198 ? 6.997 11.411 3.077 1.00 83.69 198 CYS A C 1
ATOM 1463 O O . CYS A 1 198 ? 6.283 11.873 3.965 1.00 83.69 198 CYS A O 1
ATOM 1465 N N . PHE A 1 199 ? 7.368 12.149 2.029 1.00 83.56 199 PHE A N 1
ATOM 1466 C CA . PHE A 1 199 ? 7.063 13.583 1.924 1.00 83.56 199 PHE A CA 1
ATOM 1467 C C . PHE A 1 199 ? 5.869 13.913 1.029 1.00 83.56 199 PHE A C 1
ATOM 1469 O O . PHE A 1 199 ? 5.290 14.988 1.168 1.00 83.56 199 PHE A O 1
ATOM 1476 N N . LEU A 1 200 ? 5.474 13.005 0.139 1.00 82.06 200 LEU A N 1
ATOM 1477 C CA . LEU A 1 200 ? 4.351 13.217 -0.766 1.00 82.06 200 LEU A CA 1
ATOM 1478 C C . LEU A 1 200 ? 3.083 12.512 -0.275 1.00 82.06 200 LEU A C 1
ATOM 1480 O O . LEU A 1 200 ? 3.155 11.416 0.291 1.00 82.06 200 LEU A O 1
ATOM 1484 N N . PRO A 1 201 ? 1.896 13.090 -0.542 1.00 78.06 201 PRO A N 1
ATOM 1485 C CA . PRO A 1 201 ? 0.651 12.345 -0.482 1.00 78.06 201 PRO A CA 1
ATOM 1486 C C . PRO A 1 201 ? 0.731 11.101 -1.368 1.00 78.06 201 PRO A C 1
ATOM 1488 O O . PRO A 1 201 ? 1.278 11.125 -2.471 1.00 78.06 201 PRO A O 1
ATOM 1491 N N . GLN A 1 202 ? 0.149 10.012 -0.881 1.00 76.50 202 GLN A N 1
ATOM 1492 C CA . GLN A 1 202 ? 0.199 8.701 -1.522 1.00 76.50 202 GLN A CA 1
ATOM 1493 C C . GLN A 1 202 ? -0.294 8.730 -2.975 1.00 76.50 202 GLN A C 1
ATOM 1495 O O . GLN A 1 202 ? 0.332 8.147 -3.858 1.00 76.50 202 GLN A O 1
ATOM 1500 N N . ASP A 1 203 ? -1.387 9.446 -3.222 1.00 76.50 203 ASP A N 1
ATOM 1501 C CA . ASP A 1 203 ? -1.988 9.530 -4.549 1.00 76.50 203 ASP A CA 1
ATOM 1502 C C . ASP A 1 203 ? -1.083 10.309 -5.513 1.00 76.50 203 ASP A C 1
ATOM 1504 O O . ASP A 1 203 ? -0.848 9.873 -6.638 1.00 76.50 203 ASP A O 1
ATOM 1508 N N . ALA A 1 204 ? -0.466 11.399 -5.046 1.00 77.88 204 ALA A N 1
ATOM 1509 C CA . ALA A 1 204 ? 0.498 12.160 -5.839 1.00 77.88 204 ALA A CA 1
ATOM 1510 C C . ALA A 1 204 ? 1.729 11.314 -6.211 1.00 77.88 204 ALA A C 1
ATOM 1512 O O . ALA A 1 204 ? 2.224 11.389 -7.337 1.00 77.88 204 ALA A O 1
ATOM 1513 N N . PHE A 1 205 ? 2.205 10.471 -5.291 1.00 84.75 205 PHE A N 1
ATOM 1514 C CA . PHE A 1 205 ? 3.323 9.573 -5.561 1.00 84.75 205 PHE A CA 1
ATOM 1515 C C . PHE A 1 205 ? 2.977 8.515 -6.621 1.00 84.75 205 PHE A C 1
ATOM 1517 O O . PHE A 1 205 ? 3.711 8.387 -7.602 1.00 84.75 205 PHE A O 1
ATOM 1524 N N . TYR A 1 206 ? 1.876 7.770 -6.463 1.00 84.88 206 TYR A N 1
ATOM 1525 C CA . TYR A 1 206 ? 1.554 6.674 -7.387 1.00 84.88 206 TYR A CA 1
ATOM 1526 C C . TYR A 1 206 ? 1.116 7.173 -8.761 1.00 84.88 206 TYR A C 1
ATOM 1528 O O . TYR A 1 206 ? 1.650 6.732 -9.777 1.00 84.88 206 TYR A O 1
ATOM 1536 N N . PHE A 1 207 ? 0.187 8.121 -8.815 1.00 77.62 207 PHE A N 1
ATOM 1537 C CA . PHE A 1 207 ? -0.346 8.594 -10.090 1.00 77.62 207 PHE A CA 1
ATOM 1538 C C . PHE A 1 207 ? 0.569 9.597 -10.799 1.00 77.62 207 PHE A C 1
ATOM 1540 O O . PHE A 1 207 ? 0.478 9.734 -12.018 1.00 77.62 207 PHE A O 1
ATOM 1547 N N . GLY A 1 208 ? 1.463 10.270 -10.069 1.00 79.19 208 GLY A N 1
ATOM 1548 C CA . GLY A 1 208 ? 2.439 11.202 -10.634 1.00 79.19 208 GLY A CA 1
ATOM 1549 C C . GLY A 1 208 ? 3.792 10.559 -10.927 1.00 79.19 208 GLY A C 1
ATOM 1550 O O . GLY A 1 208 ? 4.219 10.491 -12.074 1.00 79.19 208 GLY A O 1
ATOM 1551 N N . ILE A 1 209 ? 4.490 10.099 -9.887 1.00 84.06 209 ILE A N 1
ATOM 1552 C CA . ILE A 1 209 ? 5.874 9.616 -10.014 1.00 84.06 209 ILE A CA 1
ATOM 1553 C C . ILE A 1 209 ? 5.905 8.178 -10.528 1.00 84.06 209 ILE A C 1
ATOM 1555 O O . ILE A 1 209 ? 6.624 7.884 -11.483 1.00 84.06 209 ILE A O 1
ATOM 1559 N N . ALA A 1 210 ? 5.142 7.269 -9.915 1.00 86.00 210 ALA A N 1
ATOM 1560 C CA . ALA A 1 210 ? 5.207 5.854 -10.281 1.00 86.00 210 ALA A CA 1
ATOM 1561 C C . ALA A 1 210 ? 4.725 5.609 -11.722 1.00 86.00 210 ALA A C 1
ATOM 1563 O O . ALA A 1 210 ? 5.321 4.796 -12.428 1.00 86.00 210 ALA A O 1
ATOM 1564 N N . SER A 1 211 ? 3.720 6.354 -12.193 1.00 82.50 211 SER A N 1
ATOM 1565 C CA . SER A 1 211 ? 3.229 6.285 -13.578 1.00 82.50 211 SER A CA 1
ATOM 1566 C C . SER A 1 211 ? 4.300 6.662 -14.615 1.00 82.50 211 SER A C 1
ATOM 1568 O O . SER A 1 211 ? 4.450 5.963 -15.618 1.00 82.50 211 SER A O 1
ATOM 1570 N N . VAL A 1 212 ? 5.104 7.701 -14.356 1.00 85.31 212 VAL A N 1
ATOM 1571 C CA . VAL A 1 212 ? 6.236 8.098 -15.215 1.00 85.31 212 VAL A CA 1
ATOM 1572 C C . VAL A 1 212 ? 7.355 7.058 -15.153 1.00 85.31 212 VAL A C 1
ATOM 1574 O O . VAL A 1 212 ? 7.862 6.620 -16.188 1.00 85.31 212 VAL A O 1
ATOM 1577 N N . ILE A 1 213 ? 7.719 6.614 -13.946 1.00 86.75 213 ILE A N 1
ATOM 1578 C CA . ILE A 1 213 ? 8.803 5.643 -13.744 1.00 86.75 213 ILE A CA 1
ATOM 1579 C C . ILE A 1 213 ? 8.477 4.286 -14.370 1.00 86.75 213 ILE A C 1
ATOM 1581 O O . ILE A 1 213 ? 9.377 3.645 -14.905 1.00 86.75 213 ILE A O 1
ATOM 1585 N N . LYS A 1 214 ? 7.208 3.866 -14.399 1.00 86.75 214 LYS A N 1
ATOM 1586 C CA . LYS A 1 214 ? 6.769 2.680 -15.150 1.00 86.75 214 LYS A CA 1
ATOM 1587 C C . LYS A 1 214 ? 7.203 2.742 -16.616 1.00 86.75 214 LYS A C 1
ATOM 1589 O O . LYS A 1 214 ? 7.661 1.737 -17.152 1.00 86.75 214 LYS A O 1
ATOM 1594 N N . GLY A 1 215 ? 7.072 3.907 -17.254 1.00 83.06 215 GLY A N 1
ATOM 1595 C CA . GLY A 1 215 ? 7.518 4.125 -18.631 1.00 83.06 215 GLY A CA 1
ATOM 1596 C C . GLY A 1 215 ? 9.034 3.995 -18.779 1.00 83.06 215 GLY A C 1
ATOM 1597 O O . GLY A 1 215 ? 9.496 3.322 -19.696 1.00 83.06 215 GLY A O 1
ATOM 1598 N N . VAL A 1 216 ? 9.802 4.568 -17.844 1.00 86.38 216 VAL A N 1
ATOM 1599 C CA . VAL A 1 216 ? 11.275 4.448 -17.797 1.00 86.38 216 VAL A CA 1
ATOM 1600 C C . VAL A 1 216 ? 11.690 2.984 -17.654 1.00 86.38 216 VAL A C 1
ATOM 1602 O O . VAL A 1 216 ? 12.489 2.477 -18.432 1.00 86.38 216 VAL A O 1
ATOM 1605 N N . MET A 1 217 ? 11.114 2.287 -16.676 1.00 86.44 217 MET A N 1
ATOM 1606 C CA . MET A 1 217 ? 11.389 0.882 -16.378 1.00 86.44 217 MET A CA 1
ATOM 1607 C C . MET A 1 217 ? 11.066 -0.044 -17.552 1.00 86.44 217 MET A C 1
ATOM 1609 O O . MET A 1 217 ? 11.828 -0.971 -17.823 1.00 86.44 217 MET A O 1
ATOM 1613 N N . GLY A 1 218 ? 9.994 0.249 -18.293 1.00 84.62 218 GLY A N 1
ATOM 1614 C CA . GLY A 1 218 ? 9.641 -0.486 -19.505 1.00 84.62 218 GLY A CA 1
ATOM 1615 C C . GLY A 1 218 ? 10.737 -0.461 -20.577 1.00 84.62 218 GLY A C 1
ATOM 1616 O O . GLY A 1 218 ? 10.924 -1.464 -21.261 1.00 84.62 218 GLY A O 1
ATOM 1617 N N . GLN A 1 219 ? 11.516 0.623 -20.685 1.00 83.81 219 GLN A N 1
ATOM 1618 C CA . GLN A 1 219 ? 12.639 0.711 -21.637 1.00 83.81 219 GLN A CA 1
ATOM 1619 C C . GLN A 1 219 ? 13.803 -0.216 -21.272 1.00 83.81 219 GLN A C 1
ATOM 1621 O O . GLN A 1 219 ? 14.549 -0.645 -22.147 1.00 83.81 219 GLN A O 1
ATOM 1626 N N . PHE A 1 220 ? 13.928 -0.561 -19.990 1.00 84.12 220 PHE A N 1
ATOM 1627 C CA . PHE A 1 220 ? 14.928 -1.496 -19.476 1.00 84.12 220 PHE A CA 1
ATOM 1628 C C . PHE A 1 220 ? 14.394 -2.935 -19.358 1.00 84.12 220 PHE A C 1
ATOM 1630 O O . PHE A 1 220 ? 15.041 -3.785 -18.754 1.00 84.12 220 PHE A O 1
ATOM 1637 N N . GLY A 1 221 ? 13.213 -3.227 -19.921 1.00 82.25 221 GLY A N 1
ATOM 1638 C CA . GLY A 1 221 ? 12.607 -4.564 -19.902 1.00 82.25 221 GLY A CA 1
ATOM 1639 C C . GLY A 1 221 ? 11.950 -4.956 -18.573 1.00 82.25 221 GLY A C 1
ATOM 1640 O O . GLY A 1 221 ? 11.573 -6.114 -18.398 1.00 82.25 221 GLY A O 1
ATOM 1641 N N . ILE A 1 222 ? 11.785 -4.015 -17.639 1.00 86.88 222 ILE A N 1
ATOM 1642 C CA . ILE A 1 222 ? 11.140 -4.259 -16.345 1.00 86.88 222 ILE A CA 1
ATOM 1643 C C . ILE A 1 222 ? 9.621 -4.178 -16.517 1.00 86.88 222 ILE A C 1
ATOM 1645 O O . ILE A 1 222 ? 9.076 -3.215 -17.063 1.00 86.88 222 ILE A O 1
ATOM 1649 N N . THR A 1 223 ? 8.915 -5.194 -16.025 1.00 89.25 223 THR A N 1
ATOM 1650 C CA . THR A 1 223 ? 7.457 -5.285 -16.176 1.00 89.25 223 THR A CA 1
ATOM 1651 C C . THR A 1 223 ? 6.714 -4.267 -15.293 1.00 89.25 223 THR A C 1
ATOM 1653 O O . THR A 1 223 ? 7.202 -3.895 -14.222 1.00 89.25 223 THR A O 1
ATOM 1656 N N . PRO A 1 224 ? 5.480 -3.862 -15.657 1.00 86.75 224 PRO A N 1
ATOM 1657 C CA . PRO A 1 224 ? 4.652 -2.990 -14.819 1.00 86.75 224 PRO A CA 1
ATOM 1658 C C . PRO A 1 224 ? 4.403 -3.531 -13.405 1.00 86.75 224 PRO A C 1
ATOM 1660 O O . PRO A 1 224 ? 4.307 -2.753 -12.459 1.00 86.75 224 PRO A O 1
ATOM 1663 N N . ILE A 1 225 ? 4.322 -4.858 -13.250 1.00 88.75 225 ILE A N 1
ATOM 1664 C CA . ILE A 1 225 ? 4.145 -5.509 -11.945 1.00 88.75 225 ILE A CA 1
ATOM 1665 C C . ILE A 1 225 ? 5.406 -5.336 -11.094 1.00 88.75 225 ILE A C 1
ATOM 1667 O O . ILE A 1 225 ? 5.301 -4.972 -9.927 1.00 88.75 225 ILE A O 1
ATOM 1671 N N . GLN A 1 226 ? 6.596 -5.524 -11.668 1.00 89.31 226 GLN A N 1
ATOM 1672 C CA . GLN A 1 226 ? 7.863 -5.304 -10.961 1.00 89.31 226 GLN A CA 1
ATOM 1673 C C . GLN A 1 226 ? 8.049 -3.827 -10.584 1.00 89.31 226 GLN A C 1
ATOM 1675 O O . GLN A 1 226 ? 8.467 -3.526 -9.467 1.00 89.31 226 GLN A O 1
ATOM 1680 N N . ALA A 1 227 ? 7.659 -2.896 -11.462 1.00 88.50 227 ALA A N 1
ATOM 1681 C CA . ALA A 1 227 ? 7.632 -1.466 -11.148 1.00 88.50 227 ALA A CA 1
ATOM 1682 C C . ALA A 1 227 ? 6.675 -1.149 -9.983 1.00 88.50 227 ALA A C 1
ATOM 1684 O O . ALA A 1 227 ? 7.007 -0.370 -9.085 1.00 88.50 227 ALA A O 1
ATOM 1685 N N . ALA A 1 228 ? 5.507 -1.799 -9.953 1.00 87.75 228 ALA A N 1
ATOM 1686 C CA . ALA A 1 228 ? 4.551 -1.682 -8.859 1.00 87.75 228 ALA A CA 1
ATOM 1687 C C . ALA A 1 228 ? 5.109 -2.226 -7.545 1.00 87.75 228 ALA A C 1
ATOM 1689 O O . ALA A 1 228 ? 5.055 -1.526 -6.535 1.00 87.75 228 ALA A O 1
ATOM 1690 N N . VAL A 1 229 ? 5.722 -3.409 -7.553 1.00 89.06 229 VAL A N 1
ATOM 1691 C CA . VAL A 1 229 ? 6.385 -3.973 -6.369 1.00 89.06 229 VAL A CA 1
ATOM 1692 C C . VAL A 1 229 ? 7.494 -3.041 -5.874 1.00 89.06 229 VAL A C 1
ATOM 1694 O O . VAL A 1 229 ? 7.517 -2.711 -4.689 1.00 89.06 229 VAL A O 1
ATOM 1697 N N . ALA A 1 230 ? 8.343 -2.526 -6.768 1.00 89.50 230 ALA A N 1
ATOM 1698 C CA . ALA A 1 230 ? 9.398 -1.572 -6.426 1.00 89.50 230 ALA A CA 1
ATOM 1699 C C . ALA A 1 230 ? 8.845 -0.305 -5.750 1.00 89.50 230 ALA A C 1
ATOM 1701 O O . ALA A 1 230 ? 9.354 0.122 -4.714 1.00 89.50 230 ALA A O 1
ATOM 1702 N N . SER A 1 231 ? 7.745 0.250 -6.270 1.00 88.94 231 SER A N 1
ATOM 1703 C CA . SER A 1 231 ? 7.071 1.417 -5.681 1.00 88.94 231 SER A CA 1
ATOM 1704 C C . SER A 1 231 ? 6.477 1.143 -4.288 1.00 88.94 231 SER A C 1
ATOM 1706 O O . SER A 1 231 ? 6.340 2.056 -3.471 1.00 88.94 231 SER A O 1
ATOM 1708 N N . MET A 1 232 ? 6.119 -0.113 -3.996 1.00 87.50 232 MET A N 1
ATOM 1709 C CA . MET A 1 232 ? 5.537 -0.530 -2.716 1.00 87.50 232 MET A CA 1
ATOM 1710 C C . MET A 1 232 ? 6.597 -0.713 -1.627 1.00 87.50 232 MET A C 1
ATOM 1712 O O . MET A 1 232 ? 6.282 -0.533 -0.453 1.00 87.50 232 MET A O 1
ATOM 1716 N N . VAL A 1 233 ? 7.854 -1.007 -1.979 1.00 87.50 233 VAL A N 1
ATOM 1717 C CA . VAL A 1 233 ? 8.958 -1.124 -1.005 1.00 87.50 233 VAL A CA 1
ATOM 1718 C C . VAL A 1 233 ? 9.123 0.161 -0.187 1.00 87.50 233 VAL A C 1
ATOM 1720 O O . VAL A 1 233 ? 9.335 0.099 1.027 1.00 87.50 233 VAL A O 1
ATOM 1723 N N . GLY A 1 234 ? 8.940 1.325 -0.822 1.00 84.31 234 GLY A N 1
ATOM 1724 C CA . GLY A 1 234 ? 9.030 2.632 -0.166 1.00 84.31 234 GLY A CA 1
ATOM 1725 C C . GLY A 1 234 ? 8.059 2.809 1.009 1.00 84.31 234 GLY A C 1
ATOM 1726 O O . GLY A 1 234 ? 8.328 3.585 1.928 1.00 84.31 234 GLY A O 1
ATOM 1727 N N . GLN A 1 235 ? 6.973 2.030 1.052 1.00 83.88 235 GLN A N 1
ATOM 1728 C CA . GLN A 1 235 ? 5.972 2.088 2.119 1.00 83.88 235 GLN A CA 1
ATOM 1729 C C . GLN A 1 235 ? 6.526 1.749 3.503 1.00 83.88 235 GLN A C 1
ATOM 1731 O O . GLN A 1 235 ? 5.927 2.144 4.504 1.00 83.88 235 GLN A O 1
ATOM 1736 N N . ALA A 1 236 ? 7.692 1.099 3.584 1.00 82.94 236 ALA A N 1
ATOM 1737 C CA . ALA A 1 236 ? 8.407 0.896 4.842 1.00 82.94 236 ALA A CA 1
ATOM 1738 C C . ALA A 1 236 ? 8.636 2.214 5.617 1.00 82.94 236 ALA A C 1
ATOM 1740 O O . ALA A 1 236 ? 8.606 2.218 6.848 1.00 82.94 236 ALA A O 1
ATOM 1741 N N . PHE A 1 237 ? 8.788 3.343 4.915 1.00 82.94 237 PHE A N 1
ATOM 1742 C CA . PHE A 1 237 ? 9.035 4.662 5.509 1.00 82.94 237 PHE A CA 1
ATOM 1743 C C . PHE A 1 237 ? 7.791 5.545 5.638 1.00 82.94 237 PHE A C 1
ATOM 1745 O O . PHE A 1 237 ? 7.870 6.644 6.184 1.00 82.94 237 PHE A O 1
ATOM 1752 N N . ARG A 1 238 ? 6.614 5.071 5.215 1.00 82.94 238 ARG A N 1
ATOM 1753 C CA . ARG A 1 238 ? 5.386 5.877 5.208 1.00 82.94 238 ARG A CA 1
ATOM 1754 C C . ARG A 1 238 ? 4.981 6.359 6.601 1.00 82.94 238 ARG A C 1
ATOM 1756 O O . ARG A 1 238 ? 4.525 7.487 6.732 1.00 82.94 238 ARG A O 1
ATOM 1763 N N . LEU A 1 239 ? 5.173 5.550 7.645 1.00 80.81 239 LEU A N 1
ATOM 1764 C CA . LEU A 1 239 ? 4.832 5.939 9.021 1.00 80.81 239 LEU A CA 1
ATOM 1765 C C . LEU A 1 239 ? 5.848 6.904 9.659 1.00 80.81 239 LEU A C 1
ATOM 1767 O O . LEU A 1 239 ? 5.623 7.354 10.774 1.00 80.81 239 LEU A O 1
ATOM 1771 N N . ALA A 1 240 ? 6.932 7.260 8.965 1.00 82.12 240 ALA A N 1
ATOM 1772 C CA . ALA A 1 240 ? 7.811 8.365 9.355 1.00 82.12 240 ALA A CA 1
ATOM 1773 C C . ALA A 1 240 ? 7.298 9.728 8.849 1.00 82.12 240 ALA A C 1
ATOM 1775 O O . ALA A 1 240 ? 7.914 10.760 9.103 1.00 82.12 240 ALA A O 1
ATOM 1776 N N . SER A 1 241 ? 6.212 9.727 8.073 1.00 82.50 241 SER A N 1
ATOM 1777 C CA . SER A 1 241 ? 5.778 10.873 7.289 1.00 82.50 241 SER A CA 1
ATOM 1778 C C . SER A 1 241 ? 5.090 11.961 8.119 1.00 82.50 241 SER A C 1
ATOM 1780 O O . SER A 1 241 ? 4.105 11.668 8.803 1.00 82.50 241 SER A O 1
ATOM 1782 N N . PRO A 1 242 ? 5.488 13.238 7.962 1.00 76.94 242 PRO A N 1
ATOM 1783 C CA . PRO A 1 242 ? 4.790 14.371 8.566 1.00 76.94 242 PRO A CA 1
ATOM 1784 C C . PRO A 1 242 ? 3.453 14.682 7.875 1.00 76.94 242 PRO A C 1
ATOM 1786 O O . PRO A 1 242 ? 2.687 15.506 8.357 1.00 76.94 242 PRO A O 1
ATOM 1789 N N . VAL A 1 243 ? 3.130 14.035 6.750 1.00 76.62 243 VAL A N 1
ATOM 1790 C CA . VAL A 1 243 ? 1.859 14.269 6.046 1.00 76.62 243 VAL A CA 1
ATOM 1791 C C . VAL A 1 243 ? 0.735 13.341 6.523 1.00 76.62 243 VAL A C 1
ATOM 1793 O O . VAL A 1 243 ? -0.314 13.278 5.889 1.00 76.62 243 VAL A O 1
ATOM 1796 N N . ILE A 1 244 ? 0.938 12.584 7.613 1.00 78.69 244 ILE A N 1
ATOM 1797 C CA . ILE A 1 244 ? -0.087 11.720 8.223 1.00 78.69 244 ILE A CA 1
ATOM 1798 C C . ILE A 1 244 ? -0.597 12.352 9.529 1.00 78.69 244 ILE A C 1
ATOM 1800 O O . ILE A 1 244 ? 0.053 12.212 10.567 1.00 78.69 244 ILE A O 1
ATOM 1804 N N . PRO A 1 245 ? -1.800 12.956 9.536 1.00 73.38 245 PRO A N 1
ATOM 1805 C CA . PRO A 1 245 ? -2.346 13.616 10.724 1.00 73.38 245 PRO A CA 1
ATOM 1806 C C . PRO A 1 245 ? -2.504 12.689 11.937 1.00 73.38 245 PRO A C 1
ATOM 1808 O O . PRO A 1 245 ? -2.246 13.095 13.067 1.00 73.38 245 PRO A O 1
ATOM 1811 N N . VAL A 1 246 ? -2.868 11.417 11.723 1.00 75.56 246 VAL A N 1
ATOM 1812 C CA . VAL A 1 246 ? -3.069 10.464 12.832 1.00 75.56 246 VAL A CA 1
ATOM 1813 C C . VAL A 1 246 ? -1.789 10.207 13.636 1.00 75.56 246 VAL A C 1
ATOM 1815 O O . VAL A 1 246 ? -1.868 9.904 14.824 1.00 75.56 246 VAL A O 1
ATOM 1818 N N . LEU A 1 247 ? -0.605 10.383 13.039 1.00 81.12 247 LEU A N 1
ATOM 1819 C CA . LEU A 1 247 ? 0.652 10.241 13.773 1.00 81.12 247 LEU A CA 1
ATOM 1820 C C . LEU A 1 247 ? 0.883 11.400 14.748 1.00 81.12 247 LEU A C 1
ATOM 1822 O O . LEU A 1 247 ? 1.426 11.173 15.826 1.00 81.12 247 LEU A O 1
ATOM 1826 N N . TYR A 1 248 ? 0.424 12.610 14.419 1.00 78.56 248 TYR A N 1
ATOM 1827 C CA . TYR A 1 248 ? 0.462 13.743 15.347 1.00 78.56 248 TYR A CA 1
ATOM 1828 C C . TYR A 1 248 ? -0.475 13.521 16.530 1.00 78.56 248 TYR A C 1
ATOM 1830 O O . TYR A 1 248 ? -0.084 13.778 17.665 1.00 78.56 248 TYR A O 1
ATOM 1838 N N . MET A 1 249 ? -1.671 12.976 16.283 1.00 81.19 249 MET A N 1
ATOM 1839 C CA . MET A 1 249 ? -2.591 12.595 17.360 1.00 81.19 249 MET A CA 1
ATOM 1840 C C . MET A 1 249 ? -1.967 11.529 18.267 1.00 81.19 249 MET A C 1
ATOM 1842 O O . MET A 1 249 ? -1.973 11.678 19.483 1.00 81.19 249 MET A O 1
ATOM 1846 N N . LEU A 1 250 ? -1.353 10.492 17.683 1.00 81.56 250 LEU A N 1
ATOM 1847 C CA . LEU A 1 250 ? -0.663 9.444 18.439 1.00 81.56 250 LEU A CA 1
ATOM 1848 C C . LEU A 1 250 ? 0.489 10.000 19.290 1.00 81.56 250 LEU A C 1
ATOM 1850 O O . LEU A 1 250 ? 0.631 9.617 20.448 1.00 81.56 250 LEU A O 1
ATOM 1854 N N . CYS A 1 251 ? 1.308 10.893 18.730 1.00 83.44 251 CYS A N 1
ATOM 1855 C CA . CYS A 1 251 ? 2.395 11.544 19.466 1.00 83.44 251 CYS A CA 1
ATOM 1856 C C . CYS A 1 251 ? 1.862 12.447 20.591 1.00 83.44 251 CYS A C 1
ATOM 1858 O O . CYS A 1 251 ? 2.457 12.497 21.667 1.00 83.44 251 CYS A O 1
ATOM 1860 N N . GLY A 1 252 ? 0.721 13.111 20.372 1.00 78.94 252 GLY A N 1
ATOM 1861 C CA . GLY A 1 252 ? 0.029 13.906 21.388 1.00 78.94 252 GLY A CA 1
ATOM 1862 C C . GLY A 1 252 ? -0.418 13.066 22.587 1.00 78.94 252 GLY A C 1
ATOM 1863 O O . GLY A 1 252 ? -0.110 13.415 23.725 1.00 78.94 252 GLY A O 1
ATOM 1864 N N . GLU A 1 253 ? -1.055 11.921 22.337 1.00 83.31 253 GLU A N 1
ATOM 1865 C CA . GLU A 1 253 ? -1.507 10.988 23.384 1.00 83.31 253 GLU A CA 1
ATOM 1866 C C . GLU A 1 253 ? -0.339 10.367 24.165 1.00 83.31 253 GLU A C 1
ATOM 1868 O O . GLU A 1 253 ? -0.394 10.216 25.386 1.00 83.31 253 GLU A O 1
ATOM 1873 N N . THR A 1 254 ? 0.764 10.040 23.485 1.00 83.88 254 THR A N 1
ATOM 1874 C CA . THR A 1 254 ? 1.957 9.466 24.129 1.00 83.88 254 THR A CA 1
ATOM 1875 C C . THR A 1 254 ? 2.873 10.514 24.762 1.00 83.88 254 THR A C 1
ATOM 1877 O O . THR A 1 254 ? 3.889 10.149 25.359 1.00 83.88 254 THR A O 1
ATOM 1880 N N . LYS A 1 255 ? 2.522 11.807 24.666 1.00 84.19 255 LYS A N 1
ATOM 1881 C CA . LYS A 1 255 ? 3.330 12.953 25.117 1.00 84.19 255 LYS A CA 1
ATOM 1882 C C . LYS A 1 255 ? 4.758 12.926 24.553 1.00 84.19 255 LYS A C 1
ATOM 1884 O O . LYS A 1 255 ? 5.706 13.325 25.228 1.00 84.19 255 LYS A O 1
ATOM 1889 N N . GLN A 1 256 ? 4.919 12.427 23.328 1.00 82.94 256 GLN A N 1
ATOM 1890 C CA . GLN A 1 256 ? 6.205 12.353 22.639 1.00 82.94 256 GLN A CA 1
ATOM 1891 C C . GLN A 1 256 ? 6.325 13.439 21.573 1.00 82.94 256 GLN A C 1
ATOM 1893 O O . GLN A 1 256 ? 5.361 13.792 20.896 1.00 82.94 256 GLN A O 1
ATOM 1898 N N . ASN A 1 257 ? 7.545 13.941 21.377 1.00 87.56 257 ASN A N 1
ATOM 1899 C CA . ASN A 1 257 ? 7.840 14.797 20.236 1.00 87.56 257 ASN A CA 1
ATOM 1900 C C . ASN A 1 257 ? 7.820 13.976 18.943 1.00 87.56 257 ASN A C 1
ATOM 1902 O O . ASN A 1 257 ? 8.475 12.937 18.839 1.00 87.56 257 ASN A O 1
ATOM 1906 N N . PHE A 1 258 ? 7.148 14.504 17.920 1.00 83.62 258 PHE A N 1
ATOM 1907 C CA . PHE A 1 258 ? 7.057 13.864 16.606 1.00 83.62 258 PHE A CA 1
ATOM 1908 C C . PHE A 1 258 ? 8.433 13.625 15.962 1.00 83.62 258 PHE A C 1
ATOM 1910 O O . PHE A 1 258 ? 8.676 12.586 15.355 1.00 83.62 258 PHE A O 1
ATOM 1917 N N . VAL A 1 259 ? 9.370 14.560 16.141 1.00 84.75 259 VAL A N 1
ATOM 1918 C CA . VAL A 1 259 ? 10.734 14.445 15.597 1.00 84.75 259 VAL A CA 1
ATOM 1919 C C . VAL A 1 259 ? 11.500 13.281 16.232 1.00 84.75 259 VAL A C 1
ATOM 1921 O O . VAL A 1 259 ? 12.232 12.574 15.539 1.00 84.75 259 VAL A O 1
ATOM 1924 N N . ASP A 1 260 ? 11.327 13.055 17.534 1.00 84.62 260 ASP A N 1
ATOM 1925 C CA . ASP A 1 260 ? 11.994 11.957 18.238 1.00 84.62 260 ASP A CA 1
ATOM 1926 C C . ASP A 1 260 ? 11.402 10.607 17.819 1.00 84.62 260 ASP A C 1
ATOM 1928 O O . ASP A 1 260 ? 12.148 9.660 17.550 1.00 84.62 260 ASP A O 1
ATOM 1932 N N . PHE A 1 261 ? 10.078 10.552 17.642 1.00 85.19 261 PHE A N 1
ATOM 1933 C CA . PHE A 1 261 ? 9.395 9.409 17.040 1.00 85.19 261 PHE A CA 1
ATOM 1934 C C . PHE A 1 261 ? 9.921 9.114 15.628 1.00 85.19 261 PHE A C 1
ATOM 1936 O O . PHE A 1 261 ? 10.276 7.976 15.330 1.00 85.19 261 PHE A O 1
ATOM 1943 N N . GLN A 1 262 ? 10.046 10.129 14.770 1.00 84.56 262 GLN A N 1
ATOM 1944 C CA . GLN A 1 262 ? 10.525 9.967 13.397 1.00 84.56 262 GLN A CA 1
ATOM 1945 C C . GLN A 1 262 ? 11.972 9.450 13.341 1.00 84.56 262 GLN A C 1
ATOM 1947 O O . GLN A 1 262 ? 12.289 8.583 12.518 1.00 84.56 262 GLN A O 1
ATOM 1952 N N . LYS A 1 263 ? 12.848 9.938 14.230 1.00 85.06 263 LYS A N 1
ATOM 1953 C CA . LYS A 1 263 ? 14.237 9.467 14.353 1.00 85.06 263 LYS A CA 1
ATOM 1954 C C . LYS A 1 263 ? 14.301 7.998 14.762 1.00 85.06 263 LYS A C 1
ATOM 1956 O O . LYS A 1 263 ? 14.992 7.222 14.102 1.00 85.06 263 LYS A O 1
ATOM 1961 N N . GLU A 1 264 ? 13.583 7.605 15.814 1.00 84.62 264 GLU A N 1
ATOM 1962 C CA . GLU A 1 264 ? 13.576 6.207 16.265 1.00 84.62 264 GLU A CA 1
ATOM 1963 C C . GLU A 1 264 ? 12.893 5.284 15.249 1.00 84.62 264 GLU A C 1
ATOM 1965 O O . GLU A 1 264 ? 13.394 4.194 14.973 1.00 84.62 264 GLU A O 1
ATOM 1970 N N . TYR A 1 265 ? 11.811 5.735 14.608 1.00 85.56 265 TYR A N 1
ATOM 1971 C CA . TYR A 1 265 ? 11.154 4.979 13.544 1.00 85.56 265 TYR A CA 1
ATOM 1972 C C . TYR A 1 265 ? 12.132 4.685 12.403 1.00 85.56 265 TYR A C 1
ATOM 1974 O O . TYR A 1 265 ? 12.361 3.528 12.059 1.00 85.56 265 TYR A O 1
ATOM 1982 N N . THR A 1 266 ? 12.785 5.718 11.866 1.00 84.69 266 THR A N 1
ATOM 1983 C CA . THR A 1 266 ? 13.757 5.583 10.768 1.00 84.69 266 THR A CA 1
ATOM 1984 C C . THR A 1 266 ? 14.909 4.648 11.157 1.00 84.69 266 THR A C 1
ATOM 1986 O O . THR A 1 266 ? 15.334 3.816 10.355 1.00 84.69 266 THR A O 1
ATOM 1989 N N . LYS A 1 267 ? 15.375 4.718 12.410 1.00 83.88 267 LYS A N 1
ATOM 1990 C CA . LYS A 1 267 ? 16.484 3.908 12.933 1.00 83.88 267 LYS A CA 1
ATOM 1991 C C . LYS A 1 267 ? 16.185 2.412 13.040 1.00 83.88 267 LYS A C 1
ATOM 1993 O O . LYS A 1 267 ? 17.112 1.620 12.878 1.00 83.88 267 LYS A O 1
ATOM 1998 N N . TYR A 1 268 ? 14.947 2.003 13.315 1.00 80.81 268 TYR A N 1
ATOM 1999 C CA . TYR A 1 268 ? 14.600 0.576 13.400 1.00 80.81 268 TYR A CA 1
ATOM 2000 C C . TYR A 1 268 ? 13.946 0.037 12.124 1.00 80.81 268 TYR A C 1
ATOM 2002 O O . TYR A 1 268 ? 14.166 -1.120 11.771 1.00 80.81 268 TYR A O 1
ATOM 2010 N N . PHE A 1 269 ? 13.172 0.855 11.407 1.00 80.88 269 PHE A N 1
ATOM 2011 C CA . PHE A 1 269 ? 12.366 0.391 10.274 1.00 80.88 269 PHE A CA 1
ATOM 2012 C C . PHE A 1 269 ? 13.101 0.385 8.927 1.00 80.88 269 PHE A C 1
ATOM 2014 O O . PHE A 1 269 ? 12.603 -0.233 7.987 1.00 80.88 269 PHE A O 1
ATOM 2021 N N . TRP A 1 270 ? 14.318 0.937 8.824 1.00 85.00 270 TRP A N 1
ATOM 2022 C CA . TRP A 1 270 ? 15.152 0.751 7.622 1.00 85.00 270 TRP A CA 1
ATOM 2023 C C . TRP A 1 270 ? 15.444 -0.732 7.334 1.00 85.00 270 TRP A C 1
ATOM 2025 O O . TRP A 1 270 ? 15.547 -1.125 6.174 1.00 85.00 270 TRP A O 1
ATOM 2035 N N . ILE A 1 271 ? 15.494 -1.574 8.374 1.00 86.69 271 ILE A N 1
ATOM 2036 C CA . ILE A 1 271 ? 15.692 -3.026 8.253 1.00 86.69 271 ILE A CA 1
ATOM 2037 C C . ILE A 1 271 ? 14.559 -3.656 7.435 1.00 86.69 271 ILE A C 1
ATOM 2039 O O . ILE A 1 271 ? 14.806 -4.535 6.616 1.00 86.69 271 ILE A O 1
ATOM 2043 N N . VAL A 1 272 ? 13.322 -3.175 7.599 1.00 86.31 272 VAL A N 1
ATOM 2044 C CA . VAL A 1 272 ? 12.161 -3.673 6.844 1.00 86.31 272 VAL A CA 1
ATOM 2045 C C . VAL A 1 272 ? 12.320 -3.385 5.350 1.00 86.31 272 VAL A C 1
ATOM 2047 O O . VAL A 1 272 ? 11.996 -4.235 4.526 1.00 86.31 272 VAL A O 1
ATOM 2050 N N . MET A 1 273 ? 12.885 -2.229 4.991 1.00 86.44 273 MET A N 1
ATOM 2051 C CA . MET A 1 273 ? 13.191 -1.904 3.595 1.00 86.44 273 MET A CA 1
ATOM 2052 C C . MET A 1 273 ? 14.233 -2.866 3.009 1.00 86.44 273 MET A C 1
ATOM 2054 O O . MET A 1 273 ? 14.061 -3.348 1.893 1.00 86.44 273 MET A O 1
ATOM 2058 N N . VAL A 1 274 ? 15.279 -3.201 3.771 1.00 88.31 274 VAL A N 1
ATOM 2059 C CA . VAL A 1 274 ? 16.297 -4.179 3.348 1.00 88.31 274 VAL A CA 1
ATOM 2060 C C . VAL A 1 274 ? 15.693 -5.570 3.178 1.00 88.31 274 VAL A C 1
ATOM 2062 O O . VAL A 1 274 ? 15.966 -6.235 2.183 1.00 88.31 274 VAL A O 1
ATOM 2065 N N . VAL A 1 275 ? 14.828 -5.995 4.102 1.00 88.12 275 VAL A N 1
ATOM 2066 C CA . VAL A 1 275 ? 14.111 -7.274 3.998 1.00 88.12 275 VAL A CA 1
ATOM 2067 C C . VAL A 1 275 ? 13.257 -7.313 2.735 1.00 88.12 275 VAL A C 1
ATOM 2069 O O . VAL A 1 275 ? 13.305 -8.307 2.015 1.00 88.12 275 VAL A O 1
ATOM 2072 N N . TYR A 1 276 ? 12.535 -6.236 2.413 1.00 87.69 276 TYR A N 1
ATOM 2073 C CA . TYR A 1 276 ? 11.781 -6.163 1.163 1.00 87.69 276 TYR A CA 1
ATOM 2074 C C . TYR A 1 276 ? 12.678 -6.291 -0.068 1.00 87.69 276 TYR A C 1
ATOM 2076 O O . TYR A 1 276 ? 12.360 -7.084 -0.948 1.00 87.69 276 TYR A O 1
ATOM 2084 N N . LEU A 1 277 ? 13.801 -5.570 -0.126 1.00 87.19 277 LEU A N 1
ATOM 2085 C CA . LEU A 1 277 ? 14.740 -5.663 -1.249 1.00 87.19 277 LEU A CA 1
ATOM 2086 C C . LEU A 1 277 ? 15.256 -7.098 -1.435 1.00 87.19 277 LEU A C 1
ATOM 2088 O O . LEU A 1 277 ? 15.166 -7.650 -2.528 1.00 87.19 277 LEU A O 1
ATOM 2092 N N . VAL A 1 278 ? 15.709 -7.739 -0.355 1.00 87.94 278 VAL A N 1
ATOM 2093 C CA . VAL A 1 278 ? 16.233 -9.113 -0.399 1.00 87.94 278 VAL A CA 1
ATOM 2094 C C . VAL A 1 278 ? 15.152 -10.113 -0.813 1.00 87.94 278 VAL A C 1
ATOM 2096 O O . VAL A 1 278 ? 15.369 -10.919 -1.713 1.00 87.94 278 VAL A O 1
ATOM 2099 N N . VAL A 1 279 ? 13.972 -10.068 -0.192 1.00 87.06 279 VAL A N 1
ATOM 2100 C CA . VAL A 1 279 ? 12.901 -11.043 -0.449 1.00 87.06 279 VAL A CA 1
ATOM 2101 C C . VAL A 1 279 ? 12.311 -10.871 -1.847 1.00 87.06 279 VAL A C 1
ATOM 2103 O O . VAL A 1 279 ? 12.074 -11.862 -2.540 1.00 87.06 279 VAL A O 1
ATOM 2106 N N . TYR A 1 280 ? 12.105 -9.636 -2.304 1.00 86.62 280 TYR A N 1
ATOM 2107 C CA . TYR A 1 280 ? 11.620 -9.398 -3.662 1.00 86.62 280 TYR A CA 1
ATOM 2108 C C . TYR A 1 280 ? 12.675 -9.716 -4.725 1.00 86.62 280 TYR A C 1
ATOM 2110 O O . TYR A 1 280 ? 12.310 -10.182 -5.802 1.00 86.62 280 TYR A O 1
ATOM 2118 N N . GLY A 1 281 ? 13.965 -9.572 -4.410 1.00 84.06 281 GLY A N 1
ATOM 2119 C CA . GLY A 1 281 ? 15.049 -10.084 -5.249 1.00 84.06 281 GLY A CA 1
ATOM 2120 C C . GLY A 1 281 ? 15.026 -11.597 -5.398 1.00 84.06 281 GLY A C 1
ATOM 2121 O O . GLY A 1 281 ? 15.031 -12.116 -6.509 1.00 84.06 281 GLY A O 1
ATOM 2122 N N . LEU A 1 282 ? 14.922 -12.314 -4.278 1.00 85.38 282 LEU A N 1
ATOM 2123 C CA . LEU A 1 282 ? 14.891 -13.780 -4.266 1.00 85.38 282 LEU A CA 1
ATOM 2124 C C . LEU A 1 282 ? 13.649 -14.362 -4.954 1.00 85.38 282 LEU A C 1
ATOM 2126 O O . LEU A 1 282 ? 13.709 -15.449 -5.519 1.00 85.38 282 LEU A O 1
ATOM 2130 N N . THR A 1 283 ? 12.524 -13.651 -4.911 1.00 82.00 283 THR A N 1
ATOM 2131 C CA . THR A 1 283 ? 11.272 -14.073 -5.562 1.00 82.00 283 THR A CA 1
ATOM 2132 C C . THR A 1 283 ? 11.182 -13.659 -7.034 1.00 82.00 283 THR A C 1
ATOM 2134 O O . THR A 1 283 ? 10.213 -14.019 -7.699 1.00 82.00 283 THR A O 1
ATOM 2137 N N . GLY A 1 284 ? 12.157 -12.904 -7.558 1.00 78.06 284 GLY A N 1
ATOM 2138 C CA . GLY A 1 284 ? 12.140 -12.366 -8.926 1.00 78.06 284 GLY A CA 1
ATOM 2139 C C . GLY A 1 284 ? 11.134 -11.226 -9.148 1.00 78.06 284 GLY A C 1
ATOM 2140 O O . GLY A 1 284 ? 10.980 -10.731 -10.268 1.00 78.06 284 GLY A O 1
ATOM 2141 N N . ALA A 1 285 ? 10.455 -10.783 -8.085 1.00 78.69 285 ALA A N 1
ATOM 2142 C CA . ALA A 1 285 ? 9.533 -9.650 -8.108 1.00 78.69 285 ALA A CA 1
ATOM 2143 C C . ALA A 1 285 ? 10.266 -8.297 -8.213 1.00 78.69 285 ALA A C 1
ATOM 2145 O O . ALA A 1 285 ? 9.672 -7.308 -8.640 1.00 78.69 285 ALA A O 1
ATOM 2146 N N . LEU A 1 286 ? 11.557 -8.263 -7.866 1.00 79.00 286 LEU A N 1
ATOM 2147 C CA . LEU A 1 286 ? 12.493 -7.175 -8.148 1.00 79.00 286 LEU A CA 1
ATOM 2148 C C . LEU A 1 286 ? 13.669 -7.721 -8.973 1.00 79.00 286 LEU A C 1
ATOM 2150 O O . LEU A 1 286 ? 14.472 -8.479 -8.428 1.00 79.00 286 LEU A O 1
ATOM 2154 N N . PRO A 1 287 ? 13.788 -7.359 -10.263 1.00 75.19 287 PRO A N 1
ATOM 2155 C CA . PRO A 1 287 ? 14.967 -7.702 -11.045 1.00 75.19 287 PRO A CA 1
ATOM 2156 C C . PRO A 1 287 ? 16.182 -6.911 -10.542 1.00 75.19 287 PRO A C 1
ATOM 2158 O O . PRO A 1 287 ? 16.064 -5.734 -10.185 1.00 75.19 287 PRO A O 1
ATOM 2161 N N . TYR A 1 288 ? 17.324 -7.594 -10.502 1.00 72.50 288 TYR A N 1
ATOM 2162 C CA . TYR A 1 288 ? 18.653 -7.043 -10.251 1.00 72.50 288 TYR A CA 1
ATOM 2163 C C . TYR A 1 288 ? 19.476 -7.187 -11.528 1.00 72.50 288 TYR A C 1
ATOM 2165 O O . TYR A 1 288 ? 19.375 -8.249 -12.176 1.00 72.50 288 TYR A O 1
#

Radius of gyration: 22.42 Å; chains: 1; bounding box: 60×32×65 Å

Sequence (288 aa):
MRMGSRGGTTIAAATALGVEVSQLFRALLPGLLAAQVTVILVAAYLGKKERKRLNFNPNSGQSISQEHIDQMLSAIRDNEPELKRPKLYWFNLILTLVSLTLLIKGDIHGSIIFMLGSAIALVVNYRSVEECNDRLEALAADVLPTAIVTLGAGVFSGVLTGSGMANALANSIASIIPTSLGSHMAPIYAIIAAPAICFLPQDAFYFGIASVIKGVMGQFGITPIQAAVASMVGQAFRLASPVIPVLYMLCGETKQNFVDFQKEYTKYFWIVMVVYLVVYGLTGALPY

pLDDT: mean 79.67, std 10.48, range [25.2, 92.12]